Protein AF-A0A1E7FKT7-F1 (afdb_monomer_lite)

Foldseek 3Di:
DDDDDDDPPDPPVVVCPVLDDDDPDDDDPVPPPDDQPDPVVVVVVLVVLCVLLVVLLPPVDQEDPDCSLVSLVVNLVVCCVNCVSCVPVSLVSLVSLCNSHLSRVVQQQPQSNLVSQLVNLVPDPHSLVSLVVSVVSSHNLQALVSLLSNLVSCVVVVVNVVSLVSLVSNVVSNRPPNVVSVVSSVVSVVVVVVVVVVVVVVVVVVVD

InterPro domains:
  IPR013212 Mad3/Bub1 homology region 1 [PF08311] (64-171)
  IPR013212 Mad3/Bub1 homology region 1 [PS51489] (54-208)
  IPR013212 Mad3/Bub1 homology region 1 [SM00777] (42-171)
  IPR015661 Mitotic spindle checkpoint protein Bub1/Mad3 [PTHR14030] (12-195)

Secondary structure (DSSP, 8-state):
-----------TTGGGGGG----SSPPPGGGTT--PPPHHHHHHHHHHHHHHHGGGG-TT----SS-HHHHHHHHHHHHHHH-TT-HHHHHHHHHHHHHHHTT-GGGTT-HHHHHHHHHHHHTSS-HHHHHHHHHHTTTTTTBHHHHHHHHHHHHHTT-HHHHHHHHHHHHHTTPBSHHHHHHHHHHHHHHHHHHHHHHHHHHHHT--

Organism: NCBI:txid635003

Structure (mmCIF, N/CA/C/O backbone):
data_AF-A0A1E7FKT7-F1
#
_entry.id   AF-A0A1E7FKT7-F1
#
loop_
_atom_site.group_PDB
_atom_site.id
_atom_site.type_symbol
_atom_site.label_atom_id
_atom_site.label_alt_id
_atom_site.label_comp_id
_atom_site.label_asym_id
_atom_site.label_entity_id
_atom_site.label_seq_id
_atom_site.pdbx_PDB_ins_code
_atom_site.Cartn_x
_atom_site.Cartn_y
_atom_site.Cartn_z
_atom_site.occupancy
_atom_site.B_iso_or_equiv
_atom_site.auth_seq_id
_atom_site.auth_comp_id
_atom_site.auth_asym_id
_atom_site.auth_atom_id
_atom_site.pdbx_PDB_model_num
ATOM 1 N N . MET A 1 1 ? 56.994 40.623 5.338 1.00 37.47 1 MET A N 1
ATOM 2 C CA . MET A 1 1 ? 56.102 40.851 4.179 1.00 37.47 1 MET A CA 1
ATOM 3 C C . MET A 1 1 ? 56.277 39.644 3.267 1.00 37.47 1 MET A C 1
ATOM 5 O O . MET A 1 1 ? 57.400 39.425 2.854 1.00 37.47 1 MET A O 1
ATOM 9 N N . SER A 1 2 ? 55.331 38.747 3.010 1.00 35.62 2 SER A N 1
ATOM 10 C CA . SER A 1 2 ? 53.890 38.705 3.270 1.00 35.62 2 SER A CA 1
ATOM 11 C C . SER A 1 2 ? 53.433 37.235 3.284 1.00 35.62 2 SER A C 1
ATOM 13 O O . SER A 1 2 ? 54.074 36.386 2.670 1.00 35.62 2 SER A O 1
ATOM 15 N N . SER A 1 3 ? 52.360 36.961 4.028 1.00 32.56 3 SER A N 1
ATOM 16 C CA . SER A 1 3 ? 51.783 35.644 4.333 1.00 32.56 3 SER A CA 1
ATOM 17 C C . SER A 1 3 ? 51.340 34.816 3.124 1.00 32.56 3 SER A C 1
ATOM 19 O O . SER A 1 3 ? 50.650 35.319 2.240 1.00 32.56 3 SER A O 1
ATOM 21 N N . SER A 1 4 ? 51.604 33.508 3.183 1.00 33.09 4 SER A N 1
ATOM 22 C CA . SER A 1 4 ? 50.911 32.483 2.394 1.00 33.09 4 SER A CA 1
ATOM 23 C C . SER A 1 4 ? 49.523 32.215 2.987 1.00 33.09 4 SER A C 1
ATOM 25 O O . SER A 1 4 ? 49.408 31.802 4.140 1.00 33.09 4 SER A O 1
ATOM 27 N N . ILE A 1 5 ? 48.465 32.447 2.208 1.00 38.44 5 ILE A N 1
ATOM 28 C CA . ILE A 1 5 ? 47.080 32.117 2.572 1.00 38.44 5 ILE A CA 1
ATOM 29 C C . ILE A 1 5 ? 46.847 30.639 2.242 1.00 38.44 5 ILE A C 1
ATOM 31 O O . ILE A 1 5 ? 46.852 30.250 1.076 1.00 38.44 5 ILE A O 1
ATOM 35 N N . ALA A 1 6 ? 46.650 29.812 3.268 1.00 37.41 6 ALA A N 1
ATOM 36 C CA . ALA A 1 6 ? 46.213 28.433 3.111 1.00 37.41 6 ALA A CA 1
ATOM 37 C C . ALA A 1 6 ? 44.737 28.414 2.686 1.00 37.41 6 ALA A C 1
ATOM 39 O O . ALA A 1 6 ? 43.854 28.794 3.453 1.00 37.41 6 ALA A O 1
ATOM 40 N N . THR A 1 7 ? 44.461 27.978 1.459 1.00 39.31 7 THR A N 1
ATOM 41 C CA . THR A 1 7 ? 43.099 27.693 1.004 1.00 39.31 7 THR A CA 1
ATOM 42 C C . THR A 1 7 ? 42.629 26.409 1.685 1.00 39.31 7 THR A C 1
ATOM 44 O O . THR A 1 7 ? 43.042 25.306 1.329 1.00 39.31 7 THR A O 1
ATOM 47 N N . THR A 1 8 ? 41.796 26.541 2.714 1.00 40.22 8 THR A N 1
ATOM 48 C CA . THR A 1 8 ? 41.110 25.414 3.349 1.00 40.22 8 THR A CA 1
ATOM 49 C C . THR A 1 8 ? 40.116 24.815 2.353 1.00 40.22 8 THR A C 1
ATOM 51 O O . THR A 1 8 ? 39.033 25.362 2.149 1.00 40.22 8 THR A O 1
ATOM 54 N N . ASN A 1 9 ? 40.479 23.699 1.714 1.00 46.34 9 ASN A N 1
ATOM 55 C CA . ASN A 1 9 ? 39.530 22.866 0.977 1.00 46.34 9 ASN A CA 1
ATOM 56 C C . ASN A 1 9 ? 38.565 22.236 1.986 1.00 46.34 9 ASN A C 1
ATOM 58 O O . ASN A 1 9 ? 38.885 21.230 2.622 1.00 46.34 9 ASN A O 1
ATOM 62 N N . ALA A 1 10 ? 37.393 22.850 2.140 1.00 42.16 10 ALA A N 1
ATOM 63 C CA . ALA A 1 10 ? 36.264 22.248 2.828 1.00 42.16 10 ALA A CA 1
ATOM 64 C C . ALA A 1 10 ? 35.982 20.860 2.213 1.00 42.16 10 ALA A C 1
ATOM 66 O O . ALA A 1 10 ? 35.882 20.744 0.984 1.00 42.16 10 ALA A O 1
ATOM 67 N N . PRO A 1 11 ? 35.892 19.786 3.014 1.00 48.53 11 PRO A N 1
ATOM 68 C CA . PRO A 1 11 ? 35.619 18.462 2.481 1.00 48.53 11 PRO A CA 1
ATOM 69 C C . PRO A 1 11 ? 34.221 18.417 1.847 1.00 48.53 11 PRO A C 1
ATOM 71 O O . PRO A 1 11 ? 33.257 18.961 2.384 1.00 48.53 11 PRO A O 1
ATOM 74 N N . THR A 1 12 ? 34.084 17.693 0.737 1.00 48.09 12 THR A N 1
ATOM 75 C CA . THR A 1 12 ? 32.856 17.564 -0.076 1.00 48.09 12 THR A CA 1
ATOM 76 C C . THR A 1 12 ? 31.602 17.093 0.679 1.00 48.09 12 THR A C 1
ATOM 78 O O . THR A 1 12 ? 30.502 17.147 0.127 1.00 48.09 12 THR A O 1
ATOM 81 N N . TRP A 1 13 ? 31.723 16.657 1.940 1.00 47.75 13 TRP A N 1
ATOM 82 C CA . TRP A 1 13 ? 30.583 16.321 2.794 1.00 47.75 13 TRP A CA 1
ATOM 83 C C . TRP A 1 13 ? 29.806 17.552 3.282 1.00 47.75 13 TRP A C 1
ATOM 85 O O . TRP A 1 13 ? 28.616 17.424 3.566 1.00 47.75 13 TRP A O 1
ATOM 95 N N . GLU A 1 14 ? 30.420 18.738 3.357 1.00 45.44 14 GLU A N 1
ATOM 96 C CA . GLU A 1 14 ? 29.726 19.971 3.771 1.00 45.44 14 GLU A CA 1
ATOM 97 C C . GLU A 1 14 ? 28.709 20.431 2.725 1.00 45.44 14 GLU A C 1
ATOM 99 O O . GLU A 1 14 ? 27.609 20.852 3.073 1.00 45.44 14 GLU A O 1
ATOM 104 N N . THR A 1 15 ? 29.008 20.224 1.442 1.00 49.28 15 THR A N 1
ATOM 105 C CA . THR A 1 15 ? 28.143 20.592 0.308 1.00 49.28 15 THR A CA 1
ATOM 106 C C . THR A 1 15 ? 26.969 19.629 0.094 1.00 49.28 15 THR A C 1
ATOM 108 O O . THR A 1 15 ? 26.059 19.916 -0.677 1.00 49.28 15 THR A O 1
ATOM 111 N N . GLN A 1 16 ? 26.975 18.467 0.755 1.00 46.19 16 GLN A N 1
ATOM 112 C CA . GLN A 1 16 ? 25.963 17.416 0.584 1.00 46.19 16 GLN A CA 1
ATOM 113 C C . GLN A 1 16 ? 24.962 17.332 1.742 1.00 46.19 16 GLN A C 1
ATOM 115 O O . GLN A 1 16 ? 24.033 16.519 1.691 1.00 46.19 16 GLN A O 1
ATOM 120 N N . LYS A 1 17 ? 25.119 18.173 2.773 1.00 48.00 17 LYS A N 1
ATOM 121 C CA . LYS A 1 17 ? 24.213 18.203 3.928 1.00 48.00 17 LYS A CA 1
ATOM 122 C C . LYS A 1 17 ? 22.814 18.714 3.578 1.00 48.00 17 LYS A C 1
ATOM 124 O O . LYS A 1 17 ? 21.849 18.207 4.139 1.00 48.00 17 LYS A O 1
ATOM 129 N N . GLU A 1 18 ? 22.685 19.630 2.619 1.00 46.28 18 GLU A N 1
ATOM 130 C CA . GLU A 1 18 ? 21.387 20.240 2.280 1.00 46.28 18 GLU A CA 1
ATOM 131 C C . GLU A 1 18 ? 20.443 19.330 1.472 1.00 46.28 18 GLU A C 1
ATOM 133 O O . GLU A 1 18 ? 19.237 19.548 1.467 1.00 46.28 18 GLU A O 1
ATOM 138 N N . ASN A 1 19 ? 20.948 18.261 0.841 1.00 53.47 19 ASN A N 1
ATOM 139 C CA . ASN A 1 19 ? 20.149 17.373 -0.022 1.00 53.47 19 ASN A CA 1
ATOM 140 C C . ASN A 1 19 ? 19.652 16.089 0.670 1.00 53.47 19 ASN A C 1
ATOM 142 O O . ASN A 1 19 ? 19.102 15.193 0.022 1.00 53.47 19 ASN A O 1
ATOM 146 N N . ALA A 1 20 ? 19.868 15.948 1.977 1.00 47.16 20 ALA A N 1
ATOM 147 C CA . ALA A 1 20 ? 19.471 14.762 2.724 1.00 47.16 20 ALA A CA 1
ATOM 148 C C . ALA A 1 20 ? 18.186 15.022 3.522 1.00 47.16 20 ALA A C 1
ATOM 150 O O . ALA A 1 20 ? 18.227 15.585 4.611 1.00 47.16 20 ALA A O 1
ATOM 151 N N . ALA A 1 21 ? 17.046 14.544 3.017 1.00 49.41 21 ALA A N 1
ATOM 152 C CA . ALA A 1 21 ? 15.860 14.388 3.856 1.00 49.41 21 ALA A CA 1
ATOM 153 C C . ALA A 1 21 ? 16.177 13.426 5.028 1.00 49.41 21 ALA A C 1
ATOM 155 O O . ALA A 1 21 ? 16.818 12.391 4.792 1.00 49.41 21 ALA A O 1
ATOM 156 N N . PRO A 1 22 ? 15.751 13.722 6.271 1.00 44.97 22 PRO A N 1
ATOM 157 C CA . PRO A 1 22 ? 15.987 12.838 7.409 1.00 44.97 22 PRO A CA 1
ATOM 158 C C . PRO A 1 22 ? 15.278 11.490 7.219 1.00 44.97 22 PRO A C 1
ATOM 160 O O . PRO A 1 22 ? 14.105 11.439 6.854 1.00 44.97 22 PRO A O 1
ATOM 163 N N . LEU A 1 23 ? 15.985 10.388 7.477 1.00 50.12 23 LEU A N 1
ATOM 164 C CA . LEU A 1 23 ? 15.442 9.025 7.470 1.00 50.12 23 LEU A CA 1
ATOM 165 C C . LEU A 1 23 ? 15.747 8.364 8.821 1.00 50.12 23 LEU A C 1
ATOM 167 O O . LEU A 1 23 ? 16.891 8.395 9.268 1.00 50.12 23 LEU A O 1
ATOM 171 N N . GLU A 1 24 ? 14.759 7.706 9.437 1.00 43.22 24 GLU A N 1
ATOM 172 C CA . GLU A 1 24 ? 14.878 7.029 10.749 1.00 43.22 24 GLU A CA 1
ATOM 173 C C . GLU A 1 24 ? 15.756 5.758 10.751 1.00 43.22 24 GLU A C 1
ATOM 175 O O . GLU A 1 24 ? 15.901 5.081 11.767 1.00 43.22 24 GLU A O 1
ATOM 180 N N . ARG A 1 25 ? 16.377 5.405 9.621 1.00 45.78 25 ARG A N 1
ATOM 181 C CA . ARG A 1 25 ? 17.319 4.283 9.527 1.00 45.78 25 ARG A CA 1
ATOM 182 C C . ARG A 1 25 ? 18.549 4.727 8.741 1.00 45.78 25 ARG A C 1
ATOM 184 O O . ARG A 1 25 ? 18.439 5.083 7.570 1.00 45.78 25 ARG A O 1
ATOM 191 N N . GLY A 1 26 ? 19.702 4.734 9.411 1.00 44.50 26 GLY A N 1
ATOM 192 C CA . GLY A 1 26 ? 20.979 5.212 8.876 1.00 44.50 26 GLY A CA 1
ATOM 193 C C . GLY A 1 26 ? 21.394 4.552 7.554 1.00 44.50 26 GLY A C 1
ATOM 194 O O . GLY A 1 26 ? 21.038 3.408 7.264 1.00 44.50 26 GLY A O 1
ATOM 195 N N . ARG A 1 27 ? 22.151 5.296 6.737 1.00 55.66 27 ARG A N 1
ATOM 196 C CA . ARG A 1 27 ? 22.679 4.838 5.441 1.00 55.66 27 ARG A CA 1
ATOM 197 C C . ARG A 1 27 ? 23.810 3.822 5.628 1.00 55.66 27 ARG A C 1
ATOM 199 O O . ARG A 1 27 ? 24.616 3.943 6.545 1.00 55.66 27 ARG A O 1
ATOM 206 N N . ASN A 1 28 ? 23.917 2.868 4.703 1.00 49.19 28 ASN A N 1
ATOM 207 C CA . ASN A 1 28 ? 25.098 2.019 4.575 1.00 49.19 28 ASN A CA 1
ATOM 208 C C . ASN A 1 28 ? 26.250 2.847 3.967 1.00 49.19 28 ASN A C 1
ATOM 210 O O . ASN A 1 28 ? 26.139 3.361 2.852 1.00 49.19 28 ASN A O 1
ATOM 214 N N . VAL A 1 29 ? 27.343 3.009 4.715 1.00 48.47 29 VAL A N 1
ATOM 215 C CA . VAL A 1 29 ? 28.477 3.876 4.348 1.00 48.47 29 VAL A CA 1
ATOM 216 C C . VAL A 1 29 ? 29.235 3.355 3.112 1.00 48.47 29 VAL A C 1
ATOM 218 O O . VAL A 1 29 ? 29.850 4.140 2.397 1.00 48.47 29 VAL A O 1
ATOM 221 N N . ALA A 1 30 ? 29.103 2.066 2.766 1.00 48.16 30 ALA A N 1
ATOM 222 C CA . ALA A 1 30 ? 29.776 1.461 1.611 1.00 48.16 30 ALA A CA 1
ATOM 223 C C . ALA A 1 30 ? 29.256 1.953 0.243 1.00 48.16 30 ALA A C 1
ATOM 225 O O . ALA A 1 30 ? 29.932 1.795 -0.769 1.00 48.16 30 ALA A O 1
ATOM 226 N N . THR A 1 31 ? 28.075 2.577 0.191 1.00 51.91 31 THR A N 1
ATOM 227 C CA . THR A 1 31 ? 27.496 3.113 -1.057 1.00 51.91 31 THR A CA 1
ATOM 228 C C . THR A 1 31 ? 27.893 4.557 -1.382 1.00 51.91 31 THR A C 1
ATOM 230 O O . THR A 1 31 ? 27.541 5.052 -2.448 1.00 51.91 31 THR A O 1
ATOM 233 N N . LEU A 1 32 ? 28.637 5.245 -0.508 1.00 47.12 32 LEU A N 1
ATOM 234 C CA . LEU A 1 32 ? 28.939 6.678 -0.663 1.00 47.12 32 LEU A CA 1
ATOM 235 C C . LEU A 1 32 ? 30.165 6.988 -1.547 1.00 47.12 32 LEU A C 1
ATOM 237 O O . LEU A 1 32 ? 30.374 8.145 -1.892 1.00 47.12 32 LEU A O 1
ATOM 241 N N . GLY A 1 33 ? 30.944 5.975 -1.952 1.00 46.03 33 GLY A N 1
ATOM 242 C CA . GLY A 1 33 ? 32.100 6.116 -2.858 1.00 46.03 33 GLY A CA 1
ATOM 243 C C . GLY A 1 33 ? 31.845 5.684 -4.309 1.00 46.03 33 GLY A C 1
ATOM 244 O O . GLY A 1 33 ? 32.783 5.597 -5.100 1.00 46.03 33 GLY A O 1
ATOM 245 N N . VAL A 1 34 ? 30.601 5.355 -4.672 1.00 52.78 34 VAL A N 1
ATOM 246 C CA . VAL A 1 34 ? 30.281 4.825 -6.004 1.00 52.78 34 VAL A CA 1
ATOM 247 C C . VAL A 1 34 ? 30.270 5.969 -7.019 1.00 52.78 34 VAL A C 1
ATOM 249 O O . VAL A 1 34 ? 29.449 6.881 -6.930 1.00 52.78 34 VAL A O 1
ATOM 252 N N . ARG A 1 35 ? 31.189 5.903 -7.993 1.00 52.59 35 ARG A N 1
ATOM 253 C CA . ARG A 1 35 ? 31.214 6.725 -9.214 1.00 52.59 35 ARG A CA 1
ATOM 254 C C . ARG A 1 35 ? 29.785 6.916 -9.725 1.00 52.59 35 ARG A C 1
ATOM 256 O O . ARG A 1 35 ? 29.096 5.922 -9.957 1.00 52.59 35 ARG A O 1
ATOM 263 N N . GLN A 1 36 ? 29.348 8.172 -9.875 1.00 58.84 36 GLN A N 1
ATOM 264 C CA . GLN A 1 36 ? 28.020 8.472 -10.411 1.00 58.84 36 GLN A CA 1
ATOM 265 C C . GLN A 1 36 ? 27.815 7.662 -11.701 1.00 58.84 36 GLN A C 1
ATOM 267 O O . GLN A 1 36 ? 28.705 7.671 -12.560 1.00 58.84 36 GLN A O 1
ATOM 272 N N . PRO A 1 37 ? 26.711 6.903 -11.815 1.00 62.47 37 PRO A N 1
ATOM 273 C CA . PRO A 1 37 ? 26.473 6.077 -12.987 1.00 62.47 37 PRO A CA 1
ATOM 274 C C . PRO A 1 37 ? 26.461 6.958 -14.238 1.00 62.47 37 PRO A C 1
ATOM 276 O O . PRO A 1 37 ? 25.893 8.050 -14.219 1.00 62.47 37 PRO A O 1
ATOM 279 N N . ASP A 1 38 ? 27.085 6.482 -15.321 1.00 80.38 38 ASP A N 1
ATOM 280 C CA . ASP A 1 38 ? 27.051 7.175 -16.610 1.00 80.38 38 ASP A CA 1
ATOM 281 C C . ASP A 1 38 ? 25.586 7.425 -17.006 1.00 80.38 38 ASP A C 1
ATOM 283 O O . ASP A 1 38 ? 24.750 6.514 -16.998 1.00 80.38 38 ASP A O 1
ATOM 287 N N . VAL A 1 39 ? 25.272 8.673 -17.359 1.00 83.62 39 VAL A N 1
ATOM 288 C CA . VAL A 1 39 ? 23.943 9.112 -17.796 1.00 83.62 39 VAL A CA 1
ATOM 289 C C . VAL A 1 39 ? 23.424 8.235 -18.939 1.00 83.62 39 VAL A C 1
ATOM 291 O O . VAL A 1 39 ? 22.225 7.955 -19.005 1.00 83.62 39 VAL A O 1
ATOM 294 N N . LYS A 1 40 ? 24.305 7.758 -19.831 1.00 87.50 40 LYS A N 1
ATOM 295 C CA . LYS A 1 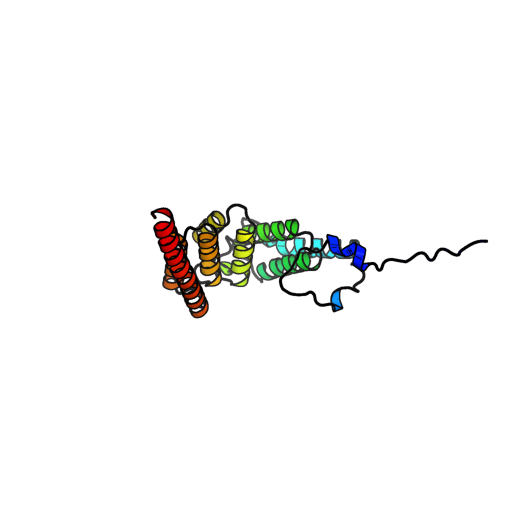40 ? 23.919 6.843 -20.917 1.00 87.50 40 LYS A CA 1
ATOM 296 C C . LYS A 1 40 ? 23.445 5.493 -20.391 1.00 87.50 40 LYS A C 1
ATOM 298 O O . LYS A 1 40 ? 22.416 4.994 -20.844 1.00 87.50 40 LYS A O 1
ATOM 303 N N . ASP A 1 41 ? 24.152 4.915 -19.429 1.00 90.12 41 ASP A N 1
ATOM 304 C CA . ASP A 1 41 ? 23.781 3.623 -18.850 1.00 90.12 41 ASP A CA 1
ATOM 305 C C . ASP A 1 41 ? 22.520 3.727 -17.995 1.00 90.12 41 ASP A C 1
ATOM 307 O O . ASP A 1 41 ? 21.693 2.812 -17.984 1.00 90.12 41 ASP A O 1
ATOM 311 N N . LEU A 1 42 ? 22.314 4.873 -17.347 1.00 91.06 42 LEU A N 1
ATOM 312 C CA . LEU A 1 42 ? 21.089 5.149 -16.613 1.00 91.06 42 LEU A CA 1
ATOM 313 C C . LEU A 1 42 ? 19.872 5.228 -17.538 1.00 91.06 42 LEU A C 1
ATOM 315 O O . LEU A 1 42 ? 18.854 4.592 -17.265 1.00 91.06 42 LEU A O 1
ATOM 319 N N . LYS A 1 43 ? 20.002 5.933 -18.670 1.00 92.50 43 LYS A N 1
ATOM 320 C CA . LYS A 1 43 ? 18.965 5.982 -19.710 1.00 92.50 43 LYS A CA 1
ATOM 321 C C . LYS A 1 43 ? 18.641 4.590 -20.247 1.00 92.50 43 LYS A C 1
ATOM 323 O O . LYS A 1 43 ? 17.469 4.237 -20.303 1.00 92.50 43 LYS A O 1
ATOM 328 N N . LYS A 1 44 ? 19.654 3.768 -20.553 1.00 94.69 44 LYS A N 1
ATOM 329 C CA . LYS A 1 44 ? 19.443 2.375 -20.993 1.00 94.69 44 LYS A CA 1
ATOM 330 C C . LYS A 1 44 ? 18.649 1.563 -19.967 1.00 94.69 44 LYS A C 1
ATOM 332 O O . LYS A 1 44 ? 17.732 0.844 -20.350 1.00 94.69 44 LYS A O 1
ATOM 337 N N . LYS A 1 45 ? 18.970 1.686 -18.671 1.00 94.75 45 LYS A N 1
ATOM 338 C CA . LYS A 1 45 ? 18.240 0.986 -17.598 1.00 94.75 45 LYS A CA 1
ATOM 339 C C . LYS A 1 45 ? 16.787 1.443 -17.487 1.00 94.75 45 LYS A C 1
ATOM 341 O O . LYS A 1 45 ? 15.913 0.597 -17.343 1.00 94.75 45 LYS A O 1
ATOM 346 N N . ILE A 1 46 ? 16.528 2.748 -17.582 1.00 94.56 46 ILE A N 1
ATOM 347 C CA . ILE A 1 46 ? 15.163 3.295 -17.590 1.00 94.56 46 ILE A CA 1
ATOM 348 C C . ILE A 1 46 ? 14.378 2.720 -18.777 1.00 94.56 46 ILE A C 1
ATOM 350 O O . ILE A 1 46 ? 13.345 2.092 -18.570 1.00 94.56 46 ILE A O 1
ATOM 354 N N . THR A 1 47 ? 14.920 2.813 -19.997 1.00 96.31 47 THR A N 1
ATOM 355 C CA . THR A 1 47 ? 14.285 2.257 -21.206 1.00 96.31 47 THR A CA 1
ATOM 356 C C . THR A 1 47 ? 14.032 0.753 -21.098 1.00 96.31 47 THR A C 1
ATOM 358 O O . THR A 1 47 ? 12.989 0.266 -21.538 1.00 96.31 47 THR A O 1
ATOM 361 N N . HIS A 1 48 ? 14.962 0.009 -20.498 1.00 96.44 48 HIS A N 1
ATOM 362 C CA . HIS A 1 48 ? 14.796 -1.419 -20.255 1.00 96.44 48 HIS A CA 1
ATOM 363 C C . HIS A 1 48 ? 13.593 -1.704 -19.347 1.00 96.44 48 HIS A C 1
ATOM 365 O O . HIS A 1 48 ? 12.726 -2.487 -19.727 1.00 96.44 48 HIS A O 1
ATOM 371 N N . TYR A 1 49 ? 13.493 -1.035 -18.193 1.00 97.00 49 TYR A N 1
ATOM 372 C CA . TYR A 1 49 ? 12.350 -1.218 -17.297 1.00 97.00 49 TYR A CA 1
ATOM 373 C C . TYR A 1 49 ? 11.030 -0.775 -17.927 1.00 97.00 49 TYR A C 1
ATOM 375 O O . TYR A 1 49 ? 10.054 -1.511 -17.814 1.00 97.00 49 TYR A O 1
ATOM 383 N N . ASP A 1 50 ? 10.998 0.361 -18.634 1.00 95.94 50 ASP A N 1
ATOM 384 C CA . ASP A 1 50 ? 9.790 0.811 -19.338 1.00 95.94 50 ASP A CA 1
ATOM 385 C C . ASP A 1 50 ? 9.329 -0.226 -20.377 1.00 95.94 50 ASP A C 1
ATOM 387 O O . ASP A 1 50 ? 8.137 -0.501 -20.487 1.00 95.94 50 ASP A O 1
ATOM 391 N N . THR A 1 51 ? 10.260 -0.885 -21.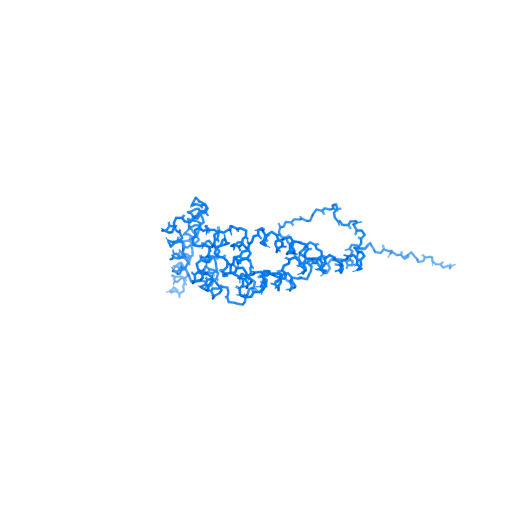074 1.00 96.69 51 THR A N 1
ATOM 392 C CA . THR A 1 51 ? 9.932 -1.973 -22.013 1.00 96.69 51 THR A CA 1
ATOM 393 C C . THR A 1 51 ? 9.321 -3.185 -21.302 1.00 96.69 51 THR A C 1
ATOM 395 O O . THR A 1 51 ? 8.381 -3.780 -21.824 1.00 96.69 51 THR A O 1
ATOM 398 N N . LEU A 1 52 ? 9.809 -3.535 -20.105 1.00 96.06 52 LEU A N 1
ATOM 399 C CA . LEU A 1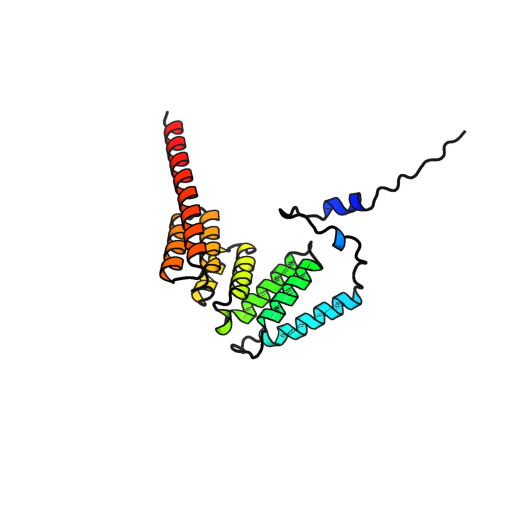 52 ? 9.307 -4.674 -19.325 1.00 96.06 52 LEU A CA 1
ATOM 400 C C . LEU A 1 52 ? 7.902 -4.455 -18.749 1.00 96.06 52 LEU A C 1
ATOM 402 O O . LEU A 1 52 ? 7.148 -5.418 -18.608 1.00 96.06 52 LEU A O 1
ATOM 406 N N . ILE A 1 53 ? 7.550 -3.218 -18.383 1.00 96.19 53 ILE A N 1
ATOM 407 C CA . ILE A 1 53 ? 6.240 -2.911 -17.781 1.00 96.19 53 ILE A CA 1
ATOM 408 C C . ILE A 1 53 ? 5.165 -2.598 -18.824 1.00 96.19 53 ILE A C 1
ATOM 410 O O . ILE A 1 53 ? 3.988 -2.859 -18.568 1.00 96.19 53 ILE A O 1
ATOM 414 N N . ARG A 1 54 ? 5.554 -2.093 -20.004 1.00 95.50 54 ARG A N 1
ATOM 415 C CA . ARG A 1 54 ? 4.640 -1.631 -21.060 1.00 95.50 54 ARG A CA 1
ATOM 416 C C . ARG A 1 54 ? 3.538 -2.631 -21.433 1.00 95.50 54 ARG A C 1
ATOM 418 O O . ARG A 1 54 ? 2.406 -2.183 -21.597 1.00 95.50 54 ARG A O 1
ATOM 425 N N . PRO A 1 55 ? 3.788 -3.953 -21.535 1.00 94.44 55 PRO A N 1
ATOM 426 C CA . PRO A 1 55 ? 2.718 -4.908 -21.823 1.00 94.44 55 PRO A CA 1
ATOM 427 C C . PRO A 1 55 ? 1.601 -4.880 -20.773 1.00 94.44 55 PRO A C 1
ATOM 429 O O . PRO A 1 55 ? 0.427 -4.960 -21.121 1.00 94.44 55 PRO A O 1
ATOM 432 N N . SER A 1 56 ? 1.958 -4.739 -19.491 1.00 94.00 56 SER A N 1
ATOM 433 C CA . SER A 1 56 ? 0.995 -4.732 -18.380 1.00 94.00 56 SER A CA 1
ATOM 434 C C . SER A 1 56 ? 0.210 -3.426 -18.252 1.00 94.00 56 SER A C 1
ATOM 436 O O . SER A 1 56 ? -0.791 -3.390 -17.547 1.00 94.00 56 SER A O 1
ATOM 438 N N . GLU A 1 57 ? 0.636 -2.358 -18.934 1.00 94.50 57 GLU A N 1
ATOM 439 C CA . GLU A 1 57 ? -0.076 -1.074 -18.950 1.00 94.50 57 GLU A CA 1
ATOM 440 C C . GLU A 1 57 ? -1.264 -1.053 -19.920 1.00 94.50 57 GLU A C 1
ATOM 442 O O . GLU A 1 57 ? -2.048 -0.103 -19.895 1.00 94.50 57 GLU A O 1
ATOM 447 N N . ASN A 1 58 ? -1.416 -2.074 -20.770 1.00 92.69 58 ASN A N 1
ATOM 448 C CA . ASN A 1 58 ? -2.559 -2.170 -21.667 1.00 92.69 58 ASN A CA 1
ATOM 449 C C . ASN A 1 58 ? -3.848 -2.448 -20.858 1.00 92.69 58 ASN A C 1
ATOM 451 O O . ASN A 1 58 ? -3.944 -3.503 -20.230 1.00 92.69 58 ASN A O 1
ATOM 455 N N . PRO A 1 59 ? -4.853 -1.548 -20.880 1.00 87.38 59 PRO A N 1
ATOM 456 C CA . PRO A 1 59 ? -6.073 -1.693 -20.085 1.00 87.38 59 PRO A CA 1
ATOM 457 C C . PRO A 1 59 ? -6.952 -2.887 -20.480 1.00 87.38 59 PRO A C 1
ATOM 459 O O . PRO A 1 59 ? -7.792 -3.286 -19.668 1.00 87.38 59 PRO A O 1
ATOM 462 N N . ASP A 1 60 ? -6.770 -3.432 -21.686 1.00 89.44 60 ASP A N 1
ATOM 463 C CA . ASP A 1 60 ? -7.507 -4.599 -22.184 1.00 89.44 60 ASP A CA 1
ATOM 464 C C . ASP A 1 60 ? -6.941 -5.917 -21.636 1.00 89.44 60 ASP A C 1
ATOM 466 O O . ASP A 1 60 ? -7.594 -6.959 -21.696 1.00 89.44 60 ASP A O 1
ATOM 470 N N . VAL A 1 61 ? -5.733 -5.883 -21.065 1.00 87.44 61 VAL A N 1
ATOM 471 C CA . VAL A 1 61 ? -5.073 -7.060 -20.502 1.00 87.44 61 VAL A CA 1
ATOM 472 C C . VAL A 1 61 ? -5.423 -7.190 -19.023 1.00 87.44 61 VAL A C 1
ATOM 474 O O . VAL A 1 61 ? -4.973 -6.416 -18.181 1.00 87.44 61 VAL A O 1
ATOM 477 N N . THR A 1 62 ? -6.219 -8.203 -18.687 1.00 86.62 62 THR A N 1
ATOM 478 C CA . THR A 1 62 ? -6.623 -8.494 -17.298 1.00 86.62 62 THR A CA 1
ATOM 479 C C . THR A 1 62 ? -5.908 -9.695 -16.689 1.00 86.62 62 THR A C 1
ATOM 481 O O . THR A 1 62 ? -5.992 -9.908 -15.481 1.00 86.62 62 THR A O 1
ATOM 484 N N . GLU A 1 63 ? -5.207 -10.475 -17.505 1.00 87.75 63 GLU A N 1
ATOM 485 C CA . GLU A 1 63 ? -4.437 -11.652 -17.108 1.00 87.75 63 GLU A CA 1
ATOM 486 C C . GLU A 1 63 ? -3.159 -11.692 -17.944 1.00 87.75 63 GLU A C 1
ATOM 488 O O . GLU A 1 63 ? -3.163 -11.306 -19.113 1.00 87.75 63 GLU A O 1
ATOM 493 N N . MET A 1 64 ? -2.049 -12.100 -17.335 1.00 87.56 64 MET A N 1
ATOM 494 C CA . MET A 1 64 ? -0.758 -12.133 -18.012 1.00 87.56 64 MET A CA 1
ATOM 495 C C . MET A 1 64 ? 0.110 -13.235 -17.424 1.00 87.56 64 MET A C 1
ATOM 497 O O . MET A 1 64 ? 0.203 -13.374 -16.202 1.00 87.56 64 MET A O 1
ATOM 501 N N . GLU A 1 65 ? 0.765 -13.980 -18.310 1.00 85.56 65 GLU A N 1
ATOM 502 C CA . GLU A 1 65 ? 1.770 -14.968 -17.939 1.00 85.56 65 GLU A CA 1
ATOM 503 C C . GLU A 1 65 ? 3.047 -14.297 -17.403 1.00 85.56 65 GLU A C 1
ATOM 505 O O . GLU A 1 65 ? 3.415 -13.187 -17.795 1.00 85.56 65 GLU A O 1
ATOM 510 N N . GLY A 1 66 ? 3.743 -14.983 -16.496 1.00 89.50 66 GLY A N 1
ATOM 511 C CA . GLY A 1 66 ? 4.930 -14.456 -15.817 1.00 89.50 66 GLY A CA 1
ATOM 512 C C . GLY A 1 66 ? 4.611 -13.597 -14.587 1.00 89.50 66 GLY A C 1
ATOM 513 O O . GLY A 1 66 ? 3.512 -13.648 -14.039 1.00 89.50 66 GLY A O 1
ATOM 514 N N . ASP A 1 67 ? 5.595 -12.811 -14.131 1.00 93.44 67 ASP A N 1
ATOM 515 C CA . ASP A 1 67 ? 5.475 -11.927 -12.956 1.00 93.44 67 ASP A CA 1
ATOM 516 C C . ASP A 1 67 ? 5.643 -10.436 -13.326 1.00 93.44 67 ASP A C 1
ATOM 518 O O . ASP A 1 67 ? 6.654 -9.815 -12.981 1.00 93.44 67 ASP A O 1
ATOM 522 N N . PRO A 1 68 ? 4.663 -9.823 -14.027 1.00 95.44 68 PRO A N 1
ATOM 523 C CA . PRO A 1 68 ? 4.619 -8.378 -14.253 1.00 95.44 68 PRO A CA 1
ATOM 524 C C . PRO A 1 68 ? 4.861 -7.547 -12.993 1.00 95.44 68 PRO A C 1
ATOM 526 O O . PRO A 1 68 ? 5.593 -6.557 -13.035 1.00 95.44 68 PRO A O 1
ATOM 529 N N . LEU A 1 69 ? 4.287 -7.953 -11.857 1.00 97.06 69 LEU A N 1
ATOM 530 C CA . LEU A 1 69 ? 4.493 -7.274 -10.580 1.00 97.06 69 LEU A CA 1
ATOM 531 C C . LEU A 1 69 ? 5.978 -7.255 -10.187 1.00 97.06 69 LEU A C 1
ATOM 533 O O . LEU A 1 69 ? 6.476 -6.223 -9.741 1.00 97.06 69 LEU A O 1
ATOM 537 N N . GLY A 1 70 ? 6.710 -8.345 -10.415 1.00 97.62 70 GLY A N 1
ATOM 538 C CA . GLY A 1 70 ? 8.163 -8.405 -10.245 1.00 97.62 70 GLY A CA 1
ATOM 539 C C . GLY A 1 70 ? 8.923 -7.338 -11.046 1.00 97.62 70 GLY A C 1
ATOM 540 O O . GLY A 1 70 ? 9.824 -6.686 -10.501 1.00 97.62 70 GLY A O 1
ATOM 541 N N . ASN A 1 71 ? 8.521 -7.083 -12.297 1.00 97.25 71 ASN A N 1
ATOM 542 C CA . ASN A 1 71 ? 9.106 -6.024 -13.132 1.00 97.25 71 ASN A CA 1
ATOM 543 C C . ASN A 1 71 ? 8.842 -4.635 -12.535 1.00 97.25 71 ASN A C 1
ATOM 545 O O . ASN A 1 71 ? 9.769 -3.833 -12.390 1.00 97.25 71 ASN A O 1
ATOM 549 N N . TRP A 1 72 ? 7.604 -4.373 -12.105 1.00 98.00 72 TRP A N 1
ATOM 550 C CA . TRP A 1 72 ? 7.232 -3.120 -11.441 1.00 98.00 72 TRP A CA 1
ATOM 551 C C . TRP A 1 72 ? 8.017 -2.881 -10.152 1.00 98.00 72 TRP A C 1
ATOM 553 O O . TRP A 1 72 ? 8.547 -1.791 -9.940 1.00 98.00 72 TRP A O 1
ATOM 563 N N . LEU A 1 73 ? 8.126 -3.892 -9.288 1.00 97.81 73 LEU A N 1
ATOM 564 C CA . LEU A 1 73 ? 8.861 -3.788 -8.025 1.00 97.81 73 LEU A CA 1
ATOM 565 C C . LEU A 1 73 ? 10.346 -3.511 -8.261 1.00 97.81 73 LEU A C 1
ATOM 567 O O . LEU A 1 73 ? 10.940 -2.686 -7.563 1.00 97.81 73 LEU A O 1
ATOM 571 N N . SER A 1 74 ? 10.931 -4.170 -9.262 1.00 97.50 74 SER A N 1
ATOM 572 C CA . SER A 1 74 ? 12.318 -3.943 -9.667 1.00 97.50 74 SER A CA 1
ATOM 573 C C . SER A 1 74 ? 12.516 -2.517 -10.171 1.00 97.50 74 SER A C 1
ATOM 575 O O . SER A 1 74 ? 13.480 -1.863 -9.768 1.00 97.50 74 SER A O 1
ATOM 577 N N . TYR A 1 75 ? 11.568 -1.993 -10.953 1.00 97.31 75 TYR A N 1
ATOM 578 C CA . TYR A 1 75 ? 11.638 -0.625 -11.452 1.00 97.31 75 TYR A CA 1
ATOM 579 C C . TYR A 1 75 ? 11.500 0.418 -10.334 1.00 97.31 75 TYR A C 1
ATOM 581 O O . TYR A 1 75 ? 12.335 1.318 -10.222 1.00 97.31 75 TYR A O 1
ATOM 589 N N . ILE A 1 76 ? 10.514 0.255 -9.443 1.00 96.00 76 ILE A N 1
ATOM 590 C CA . ILE A 1 76 ? 10.320 1.123 -8.270 1.00 96.00 76 ILE A CA 1
ATOM 591 C C . ILE A 1 76 ? 11.589 1.139 -7.408 1.00 96.00 76 ILE A C 1
ATOM 593 O O . ILE A 1 76 ? 12.077 2.210 -7.042 1.00 96.00 76 ILE A O 1
ATOM 597 N N . LYS A 1 77 ? 12.154 -0.038 -7.110 1.00 95.12 77 LYS A N 1
ATOM 598 C CA . LYS A 1 77 ? 13.375 -0.171 -6.303 1.00 95.12 77 LYS A CA 1
ATOM 599 C C . LYS A 1 77 ? 14.580 0.468 -6.989 1.00 95.12 77 LYS A C 1
ATOM 601 O O . LYS A 1 77 ? 15.349 1.171 -6.337 1.00 95.12 77 LYS A O 1
ATOM 606 N N . PHE A 1 78 ? 14.749 0.242 -8.292 1.00 94.88 78 PHE A N 1
ATOM 607 C CA . PHE A 1 78 ? 15.800 0.880 -9.079 1.00 94.88 78 PHE A CA 1
ATOM 608 C C . PHE A 1 78 ? 15.705 2.406 -8.990 1.00 94.88 78 PHE A C 1
ATOM 610 O O . PHE A 1 78 ? 16.712 3.056 -8.706 1.00 94.88 78 PHE A O 1
ATOM 617 N N . TYR A 1 79 ? 14.506 2.969 -9.154 1.00 92.94 79 TYR A N 1
ATOM 618 C CA . TYR A 1 79 ? 14.313 4.414 -9.106 1.00 92.94 79 TYR A CA 1
ATOM 619 C C . TYR A 1 79 ? 14.589 4.985 -7.710 1.00 92.94 79 TYR A C 1
ATOM 621 O O . TYR A 1 79 ? 15.331 5.953 -7.578 1.00 92.94 79 TYR A O 1
ATOM 629 N N . GLN A 1 80 ? 14.067 4.348 -6.657 1.00 91.50 80 GLN A N 1
ATOM 630 C CA . GLN A 1 80 ? 14.287 4.767 -5.266 1.00 91.50 80 GLN A CA 1
ATOM 631 C C . GLN A 1 80 ? 15.767 4.732 -4.863 1.00 91.50 80 GLN A C 1
ATOM 633 O O . GLN A 1 80 ? 16.232 5.626 -4.160 1.00 91.50 80 GLN A O 1
ATOM 638 N N . ASN A 1 81 ? 16.512 3.726 -5.326 1.00 90.31 81 ASN A N 1
ATOM 639 C CA . ASN A 1 81 ? 17.937 3.598 -5.028 1.00 90.31 81 ASN A CA 1
ATOM 640 C C . ASN A 1 81 ? 18.795 4.579 -5.832 1.00 90.31 81 ASN A C 1
ATOM 642 O O . ASN A 1 81 ? 19.818 5.044 -5.337 1.00 90.31 81 ASN A O 1
ATOM 646 N N . THR A 1 82 ? 18.399 4.868 -7.072 1.00 90.75 82 THR A N 1
ATOM 647 C CA . THR A 1 82 ? 19.199 5.705 -7.974 1.00 90.75 82 THR A CA 1
ATOM 648 C C . THR A 1 82 ? 18.920 7.193 -7.779 1.00 90.75 82 THR A C 1
ATOM 650 O O . THR A 1 82 ? 19.831 8.010 -7.890 1.00 90.75 82 THR A O 1
ATOM 653 N N . PHE A 1 83 ? 17.680 7.550 -7.441 1.00 88.62 83 PHE A N 1
ATOM 654 C CA . PHE A 1 83 ? 17.232 8.931 -7.286 1.00 88.62 83 PHE A CA 1
ATOM 655 C C . PHE A 1 83 ? 16.528 9.147 -5.935 1.00 88.62 83 PHE A C 1
ATOM 657 O O . PHE A 1 83 ? 15.338 9.467 -5.901 1.00 88.62 83 PHE A O 1
ATOM 664 N N . PRO A 1 84 ? 17.233 9.011 -4.798 1.00 85.19 84 PRO A N 1
ATOM 665 C CA . PRO A 1 84 ? 16.615 9.080 -3.471 1.00 85.19 84 PRO A CA 1
ATOM 666 C C . PRO A 1 84 ? 15.950 10.435 -3.171 1.00 85.19 84 PRO A C 1
ATOM 668 O O . PRO A 1 84 ? 14.970 10.483 -2.433 1.00 85.19 84 PRO A O 1
ATOM 671 N N . ALA A 1 85 ? 16.447 11.526 -3.764 1.00 85.06 85 ALA A N 1
ATOM 672 C CA . ALA A 1 85 ? 15.845 12.856 -3.645 1.00 85.06 85 ALA A CA 1
ATOM 673 C C . ALA A 1 85 ? 14.615 13.050 -4.556 1.00 85.06 85 ALA A C 1
ATOM 675 O O . ALA A 1 85 ? 13.771 13.900 -4.281 1.00 85.06 85 ALA A O 1
ATOM 676 N N . ASN A 1 86 ? 14.472 12.258 -5.627 1.00 83.50 86 ASN A N 1
ATOM 677 C CA . ASN A 1 86 ? 13.370 12.386 -6.580 1.00 83.50 86 ASN A CA 1
ATOM 678 C C . ASN A 1 86 ? 12.198 11.471 -6.198 1.00 83.50 86 ASN A C 1
ATOM 680 O O . ASN A 1 86 ? 11.922 10.438 -6.815 1.00 83.50 86 ASN A O 1
ATOM 684 N N . THR A 1 87 ? 11.484 11.865 -5.147 1.00 87.50 87 THR A N 1
ATOM 685 C CA . THR A 1 87 ? 10.337 11.105 -4.637 1.00 87.50 87 THR A CA 1
ATOM 686 C C . THR A 1 87 ? 9.126 11.160 -5.572 1.00 87.50 87 THR A C 1
ATOM 688 O O . THR A 1 87 ? 8.336 10.210 -5.572 1.00 87.50 87 THR A O 1
ATOM 691 N N . ARG A 1 88 ? 9.006 12.208 -6.401 1.00 91.81 88 ARG A N 1
ATOM 692 C CA . ARG A 1 88 ? 7.905 12.409 -7.359 1.00 91.81 88 ARG A CA 1
ATOM 693 C C . ARG A 1 88 ? 7.853 11.307 -8.408 1.00 91.81 88 ARG A C 1
ATOM 695 O O . ARG A 1 88 ? 6.809 10.695 -8.592 1.00 91.81 88 ARG A O 1
ATOM 702 N N . GLU A 1 89 ? 8.969 11.013 -9.058 1.00 90.75 89 GLU A N 1
ATOM 703 C CA . GLU A 1 89 ? 8.995 9.989 -10.107 1.00 90.75 89 GLU A CA 1
ATOM 704 C C . GLU A 1 89 ? 8.755 8.588 -9.535 1.00 90.75 89 GLU A C 1
ATOM 706 O O . GLU A 1 89 ? 7.976 7.810 -10.082 1.00 90.75 89 GLU A O 1
ATOM 711 N N . SER A 1 90 ? 9.297 8.294 -8.345 1.00 90.38 90 SER A N 1
ATOM 712 C CA . SER A 1 90 ? 8.970 7.043 -7.646 1.00 90.38 90 SER A CA 1
ATOM 713 C C . SER A 1 90 ? 7.469 6.909 -7.349 1.00 90.38 90 SER A C 1
ATOM 715 O O . SER A 1 90 ? 6.926 5.806 -7.393 1.00 90.38 90 SER A O 1
ATOM 717 N N . PHE A 1 91 ? 6.791 8.026 -7.059 1.00 94.44 91 PHE A N 1
ATOM 718 C CA . PHE A 1 91 ? 5.347 8.068 -6.853 1.00 94.44 91 PHE A CA 1
ATOM 719 C C . PHE A 1 91 ? 4.582 7.824 -8.159 1.00 94.44 91 PHE A C 1
ATOM 721 O O . PHE A 1 91 ? 3.682 6.988 -8.166 1.00 94.44 91 PHE A O 1
ATOM 728 N N . LEU A 1 92 ? 4.983 8.459 -9.265 1.00 96.31 92 LEU A N 1
ATOM 729 C CA . LEU A 1 92 ? 4.364 8.256 -10.581 1.00 96.31 92 LEU A CA 1
ATOM 730 C C . LEU A 1 92 ? 4.500 6.807 -11.070 1.00 96.31 92 LEU A C 1
ATOM 732 O O . LEU A 1 92 ? 3.551 6.247 -11.614 1.00 96.31 92 LEU A O 1
ATOM 736 N N . ILE A 1 93 ? 5.643 6.156 -10.829 1.00 96.75 93 ILE A N 1
ATOM 737 C CA . ILE A 1 93 ? 5.822 4.733 -11.161 1.00 96.75 93 ILE A CA 1
ATOM 738 C C . ILE A 1 93 ? 4.887 3.854 -10.314 1.00 96.75 93 ILE A C 1
ATOM 740 O O . ILE A 1 93 ? 4.288 2.916 -10.840 1.00 96.75 93 ILE A O 1
ATOM 744 N N . MET A 1 94 ? 4.718 4.152 -9.019 1.00 97.44 94 MET A N 1
ATOM 745 C CA . MET A 1 94 ? 3.751 3.434 -8.176 1.00 97.44 94 MET A CA 1
ATOM 746 C C . MET A 1 94 ? 2.310 3.654 -8.648 1.00 97.44 94 MET A C 1
ATOM 748 O O . MET A 1 94 ? 1.542 2.697 -8.681 1.00 97.44 94 MET A O 1
ATOM 752 N N . GLU A 1 95 ? 1.948 4.871 -9.057 1.00 97.44 95 GLU A N 1
ATOM 753 C CA . GLU A 1 95 ? 0.629 5.165 -9.623 1.00 97.44 95 GLU A CA 1
ATOM 754 C C . GLU A 1 95 ? 0.360 4.339 -10.888 1.00 97.44 95 GLU A C 1
ATOM 756 O O . GLU A 1 95 ? -0.685 3.692 -10.997 1.00 97.44 95 GLU A O 1
ATOM 761 N N . ARG A 1 96 ? 1.321 4.318 -11.824 1.00 97.81 96 ARG A N 1
ATOM 762 C CA . ARG A 1 96 ? 1.245 3.505 -13.048 1.00 97.81 96 ARG A CA 1
ATOM 763 C C . ARG A 1 96 ? 1.089 2.018 -12.716 1.00 97.81 96 ARG A C 1
ATOM 765 O O . ARG A 1 96 ? 0.200 1.373 -13.265 1.00 97.81 96 ARG A O 1
ATOM 772 N N . CYS A 1 97 ? 1.867 1.506 -11.759 1.00 98.00 97 CYS A N 1
ATOM 773 C CA . CYS A 1 97 ? 1.777 0.125 -11.276 1.00 98.00 97 CYS A CA 1
ATOM 774 C C . CYS A 1 97 ? 0.377 -0.212 -10.740 1.00 98.00 97 CYS A C 1
ATOM 776 O O . CYS A 1 97 ? -0.222 -1.210 -11.140 1.00 98.00 97 CYS A O 1
ATOM 778 N N . VAL A 1 98 ? -0.180 0.637 -9.867 1.00 97.62 98 VAL A N 1
ATOM 779 C CA . VAL A 1 98 ? -1.530 0.437 -9.320 1.00 97.62 98 VAL A CA 1
ATOM 780 C C . VAL A 1 98 ? -2.562 0.433 -10.445 1.00 97.62 98 VAL A C 1
ATOM 782 O O . VAL A 1 98 ? -3.391 -0.471 -10.503 1.00 97.62 98 VAL A O 1
ATOM 785 N N . ARG A 1 99 ? -2.494 1.391 -11.375 1.00 96.81 99 ARG A N 1
ATOM 786 C CA . ARG A 1 99 ? -3.432 1.487 -12.502 1.00 96.81 99 ARG A CA 1
ATOM 787 C C . ARG A 1 99 ? -3.382 0.263 -13.419 1.00 96.81 99 ARG A C 1
ATOM 789 O O . ARG A 1 99 ? -4.437 -0.221 -13.819 1.00 96.81 99 ARG A O 1
ATOM 796 N N . ALA A 1 100 ? -2.181 -0.223 -13.722 1.00 96.44 100 ALA A N 1
ATOM 797 C CA . ALA A 1 100 ? -1.950 -1.386 -14.572 1.00 96.44 100 ALA A CA 1
ATOM 798 C C . ALA A 1 100 ? -2.484 -2.679 -13.935 1.00 96.44 100 ALA A C 1
ATOM 800 O O . ALA A 1 100 ? -3.190 -3.456 -14.570 1.00 96.44 100 ALA A O 1
ATOM 801 N N . LEU A 1 101 ? -2.183 -2.902 -12.653 1.00 96.81 101 LEU A N 1
ATOM 802 C CA . LEU A 1 101 ? -2.388 -4.210 -12.027 1.00 96.81 101 LEU A CA 1
ATOM 803 C C . LEU A 1 101 ? -3.691 -4.335 -11.225 1.00 96.81 101 LEU A C 1
ATOM 805 O O . LEU A 1 101 ? -4.074 -5.449 -10.876 1.00 96.81 101 LEU A O 1
ATOM 809 N N . VAL A 1 102 ? -4.413 -3.242 -10.944 1.00 96.25 102 VAL A N 1
ATOM 810 C CA . VAL A 1 102 ? -5.632 -3.278 -10.105 1.00 96.25 102 VAL A CA 1
ATOM 811 C C . VAL A 1 102 ? -6.735 -4.186 -10.664 1.00 96.25 102 VAL A C 1
ATOM 813 O O . VAL A 1 102 ? -7.485 -4.779 -9.892 1.00 96.25 102 VAL A O 1
ATOM 816 N N . LYS A 1 103 ? -6.831 -4.331 -11.992 1.00 93.75 103 LYS A N 1
ATOM 817 C CA . LYS A 1 103 ? -7.819 -5.209 -12.644 1.00 93.75 103 LYS A CA 1
ATOM 818 C C . LYS A 1 103 ? -7.362 -6.669 -12.737 1.00 93.75 103 LYS A C 1
ATOM 820 O O . LYS A 1 103 ? -8.184 -7.547 -12.996 1.00 93.75 103 LYS A O 1
ATOM 825 N N . MET A 1 104 ? -6.077 -6.940 -12.506 1.00 94.69 104 MET A N 1
ATOM 826 C CA . MET A 1 104 ? -5.502 -8.277 -12.609 1.00 94.69 104 MET A CA 1
ATOM 827 C C . MET A 1 104 ? -5.734 -9.051 -11.310 1.00 94.69 104 MET A C 1
ATOM 829 O O . MET A 1 104 ? -5.029 -8.883 -10.311 1.00 94.69 104 MET A O 1
ATOM 833 N N . LYS A 1 105 ? -6.742 -9.932 -11.314 1.00 93.06 105 LYS A N 1
ATOM 834 C CA . LYS A 1 105 ? -7.217 -10.635 -10.106 1.00 93.06 105 LYS A CA 1
ATOM 835 C C . LYS A 1 105 ? -6.129 -11.448 -9.401 1.00 93.06 105 LYS A C 1
ATOM 837 O O . LYS A 1 105 ? -6.200 -11.589 -8.175 1.00 93.06 105 LYS A O 1
ATOM 842 N N . GLN A 1 106 ? -5.115 -11.917 -10.134 1.00 94.00 106 GLN A N 1
ATOM 843 C CA . GLN A 1 106 ? -3.973 -12.659 -9.587 1.00 94.00 106 GLN A CA 1
ATOM 844 C C . GLN A 1 106 ? -3.201 -11.877 -8.513 1.00 94.00 106 GLN A C 1
ATOM 846 O O . GLN A 1 106 ? -2.701 -12.477 -7.567 1.00 94.00 106 GLN A O 1
ATOM 851 N N . TYR A 1 107 ? -3.197 -10.540 -8.577 1.00 96.38 107 TYR A N 1
ATOM 852 C CA . TYR A 1 107 ? -2.510 -9.691 -7.598 1.00 96.38 107 TYR A CA 1
ATOM 853 C C . TYR A 1 107 ? -3.415 -9.163 -6.487 1.00 96.38 107 TYR A C 1
ATOM 855 O O . TYR A 1 107 ? -2.936 -8.510 -5.562 1.00 96.38 107 TYR A O 1
ATOM 863 N N . SER A 1 108 ? -4.718 -9.463 -6.523 1.00 96.12 108 SER A N 1
ATOM 864 C CA . SER A 1 108 ? -5.700 -8.883 -5.594 1.00 96.12 108 SER A CA 1
ATOM 865 C C . SER A 1 108 ? -5.368 -9.096 -4.117 1.00 96.12 108 SER A C 1
ATOM 867 O O . SER A 1 108 ? -5.779 -8.301 -3.279 1.00 96.12 108 SER A O 1
ATOM 869 N N . ASN A 1 109 ? -4.640 -10.159 -3.776 1.00 96.50 109 ASN A N 1
ATOM 870 C CA . ASN A 1 109 ? -4.175 -10.430 -2.416 1.00 96.50 109 ASN A CA 1
ATOM 871 C C . ASN A 1 109 ? -2.682 -10.799 -2.387 1.00 96.50 109 ASN A C 1
ATOM 873 O O . ASN A 1 109 ? -2.251 -11.469 -1.457 1.00 96.50 109 ASN A O 1
ATOM 877 N N . ASP A 1 110 ? -1.909 -10.399 -3.403 1.00 96.94 110 ASP A N 1
ATOM 87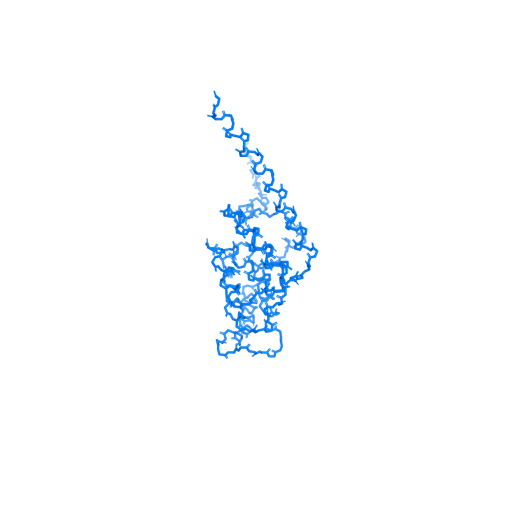8 C CA . ASP A 1 110 ? -0.448 -10.519 -3.367 1.00 96.94 110 ASP A CA 1
ATOM 879 C C . ASP A 1 110 ? 0.098 -9.432 -2.430 1.00 96.94 110 ASP A C 1
ATOM 881 O O . ASP A 1 110 ? -0.074 -8.234 -2.681 1.00 96.94 110 ASP A O 1
ATOM 885 N N . ASP A 1 111 ? 0.752 -9.841 -1.342 1.00 95.75 111 ASP A N 1
ATOM 886 C CA . ASP A 1 111 ? 1.274 -8.931 -0.318 1.00 95.75 111 ASP A CA 1
ATOM 887 C C . ASP A 1 111 ? 2.211 -7.861 -0.893 1.00 95.75 111 ASP A C 1
ATOM 889 O O . ASP A 1 111 ? 2.238 -6.726 -0.399 1.00 95.75 111 ASP A O 1
ATOM 893 N N . ARG A 1 112 ? 2.954 -8.175 -1.964 1.00 97.38 112 ARG A N 1
ATOM 894 C CA . ARG A 1 112 ? 3.853 -7.223 -2.625 1.00 97.38 112 ARG A CA 1
ATOM 895 C C . ARG A 1 112 ? 3.045 -6.116 -3.297 1.00 97.38 112 ARG A C 1
ATOM 897 O O . ARG A 1 112 ? 3.361 -4.939 -3.119 1.00 97.38 112 ARG A O 1
ATOM 904 N N . PHE A 1 113 ? 1.977 -6.470 -4.012 1.00 98.25 113 PHE A N 1
ATOM 905 C CA . PHE A 1 113 ? 1.120 -5.494 -4.687 1.00 98.25 113 PHE A CA 1
ATOM 906 C C . PHE A 1 113 ? 0.313 -4.662 -3.695 1.00 98.25 113 PHE A C 1
ATOM 908 O O . PHE A 1 113 ? 0.271 -3.435 -3.802 1.00 98.25 113 PHE A O 1
ATOM 915 N N . VAL A 1 114 ? -0.266 -5.304 -2.679 1.00 98.19 114 VAL A N 1
ATOM 916 C CA . VAL A 1 114 ? -1.010 -4.609 -1.621 1.00 98.19 114 VAL A CA 1
ATOM 917 C C . VAL A 1 114 ? -0.103 -3.612 -0.891 1.00 98.19 114 VAL A C 1
ATOM 919 O O . VAL A 1 114 ? -0.522 -2.489 -0.608 1.00 98.19 114 VAL A O 1
ATOM 922 N N . SER A 1 115 ? 1.164 -3.968 -0.656 1.00 97.25 115 SER A N 1
ATOM 923 C CA . SER A 1 115 ? 2.159 -3.054 -0.082 1.00 97.25 115 SER A CA 1
ATOM 924 C C . SER A 1 115 ? 2.432 -1.839 -0.973 1.00 97.25 115 SER A C 1
ATOM 926 O O . SER A 1 115 ? 2.570 -0.728 -0.458 1.00 97.25 115 SER A O 1
ATOM 928 N N . VAL A 1 116 ? 2.515 -2.019 -2.298 1.00 98.06 116 VAL A N 1
ATOM 929 C CA . VAL A 1 116 ? 2.654 -0.900 -3.251 1.00 98.06 116 VAL A CA 1
ATOM 930 C C . VAL A 1 116 ? 1.416 -0.009 -3.208 1.00 98.06 116 VAL A C 1
ATOM 932 O O . VAL A 1 116 ? 1.557 1.205 -3.094 1.00 98.06 116 VAL A O 1
ATOM 935 N N . CYS A 1 117 ? 0.218 -0.596 -3.207 1.00 98.19 117 CYS A N 1
ATOM 936 C CA . CYS A 1 117 ? -1.042 0.141 -3.119 1.00 98.19 117 CYS A CA 1
ATOM 937 C C . CYS A 1 117 ? -1.128 0.989 -1.841 1.00 98.19 117 CYS A C 1
ATOM 939 O O . CYS A 1 117 ? -1.475 2.166 -1.907 1.00 98.19 117 CYS A O 1
ATOM 941 N N . ALA A 1 118 ? -0.765 0.420 -0.686 1.00 96.69 118 ALA A N 1
ATOM 942 C CA . ALA A 1 118 ? -0.766 1.137 0.587 1.00 96.69 118 ALA A CA 1
ATOM 943 C C . ALA A 1 118 ? 0.247 2.298 0.601 1.00 96.69 118 ALA A C 1
ATOM 945 O O . ALA A 1 118 ? -0.084 3.398 1.039 1.00 96.69 118 ALA A O 1
ATOM 946 N N . LYS A 1 119 ? 1.461 2.082 0.071 1.00 95.88 119 LYS A N 1
ATOM 947 C CA . LYS A 1 119 ? 2.492 3.131 -0.058 1.00 95.88 119 LYS A CA 1
ATOM 948 C C . LYS A 1 119 ? 2.093 4.234 -1.034 1.00 95.88 119 LYS A C 1
ATOM 950 O O . LYS A 1 119 ? 2.435 5.390 -0.812 1.00 95.88 119 LYS A O 1
ATOM 955 N N . TYR A 1 120 ? 1.420 3.874 -2.124 1.00 97.12 120 TYR A N 1
ATOM 956 C CA . TYR A 1 120 ? 0.864 4.836 -3.064 1.00 97.12 120 TYR A CA 1
ATOM 957 C C . TYR A 1 120 ? -0.205 5.690 -2.375 1.00 97.12 120 TYR A C 1
ATOM 959 O O . TYR A 1 120 ? -0.088 6.911 -2.390 1.00 97.12 120 TYR A O 1
ATOM 967 N N . ALA A 1 121 ? -1.174 5.056 -1.701 1.00 96.31 121 ALA A N 1
ATOM 968 C CA . ALA A 1 121 ? -2.261 5.736 -1.000 1.00 96.31 121 ALA A CA 1
ATOM 969 C C . ALA A 1 121 ? -1.752 6.756 0.032 1.00 96.31 121 ALA A C 1
ATOM 971 O O . ALA A 1 121 ? -2.164 7.911 -0.028 1.00 96.31 121 ALA A O 1
ATOM 972 N N . ASP A 1 122 ? -0.815 6.373 0.910 1.00 92.88 122 ASP A N 1
ATOM 973 C CA . ASP A 1 122 ? -0.245 7.243 1.965 1.00 92.88 122 ASP A CA 1
ATOM 974 C C . ASP A 1 122 ? 0.477 8.489 1.410 1.00 92.88 122 ASP A C 1
ATOM 976 O O . ASP A 1 122 ? 0.632 9.479 2.116 1.00 92.88 122 ASP A O 1
ATOM 980 N N . LYS A 1 123 ? 0.879 8.474 0.131 1.00 93.00 123 LYS A N 1
ATOM 981 C CA . LYS A 1 123 ? 1.492 9.624 -0.555 1.00 93.00 123 LYS A CA 1
ATOM 982 C C . LYS A 1 123 ? 0.497 10.499 -1.323 1.00 93.00 123 LYS A C 1
ATOM 984 O O . LYS A 1 123 ? 0.902 11.506 -1.904 1.00 93.00 123 LYS A O 1
ATOM 989 N N . THR A 1 124 ? -0.775 10.113 -1.385 1.00 95.00 124 THR A N 1
ATOM 990 C CA . THR A 1 124 ? -1.820 10.920 -2.030 1.00 95.00 124 THR A CA 1
ATOM 991 C C . THR A 1 124 ? -2.386 11.969 -1.076 1.00 95.00 124 THR A C 1
ATOM 993 O O . THR A 1 124 ? -2.182 11.903 0.131 1.00 95.00 124 THR A O 1
ATOM 996 N N . LYS A 1 125 ? -3.123 12.943 -1.623 1.00 94.38 125 LYS A N 1
ATOM 997 C CA . LYS A 1 125 ? -3.810 13.965 -0.818 1.00 94.38 125 LYS A CA 1
ATOM 998 C C . LYS A 1 125 ? -4.967 13.394 0.009 1.00 94.38 125 LYS A C 1
ATOM 1000 O O . LYS A 1 125 ? -5.238 13.902 1.086 1.00 94.38 125 LYS A O 1
ATOM 1005 N N . GLU A 1 126 ? -5.635 12.358 -0.499 1.00 95.06 126 GLU A N 1
ATOM 1006 C CA . GLU A 1 126 ? -6.825 11.753 0.112 1.00 95.06 126 GLU A CA 1
ATOM 1007 C C . GLU A 1 126 ? -6.654 10.227 0.235 1.00 95.06 126 GLU A C 1
ATOM 1009 O O . GLU A 1 126 ? -7.316 9.452 -0.470 1.00 95.06 126 GLU A O 1
ATOM 1014 N N . PRO A 1 127 ? -5.763 9.753 1.126 1.00 97.06 127 PRO A N 1
ATOM 1015 C CA . PRO A 1 127 ? -5.457 8.329 1.271 1.00 97.06 127 PRO A CA 1
ATOM 1016 C C . PRO A 1 127 ? -6.707 7.480 1.548 1.00 97.06 127 PRO A C 1
ATOM 1018 O O . PRO A 1 127 ? -6.851 6.383 1.000 1.00 97.06 127 PRO A O 1
ATOM 1021 N N . GLY A 1 128 ? -7.656 7.991 2.341 1.00 97.06 128 GLY A N 1
ATOM 1022 C CA . GLY A 1 128 ? -8.908 7.300 2.649 1.00 97.06 128 GLY A CA 1
ATOM 1023 C C . GLY A 1 128 ? -9.768 7.011 1.411 1.00 97.06 128 GLY A C 1
ATOM 1024 O O . GLY A 1 128 ? -10.373 5.938 1.326 1.00 97.06 128 GLY A O 1
ATOM 1025 N N . ALA A 1 129 ? -9.792 7.916 0.425 1.00 97.56 129 ALA A N 1
ATOM 1026 C CA . ALA A 1 129 ? -10.504 7.713 -0.838 1.00 97.56 129 ALA A CA 1
ATOM 1027 C C . ALA A 1 129 ? -9.846 6.610 -1.683 1.00 97.56 129 ALA A C 1
ATOM 1029 O O . ALA A 1 129 ? -10.540 5.743 -2.221 1.00 97.56 129 ALA A O 1
ATOM 1030 N N . ILE A 1 130 ? -8.510 6.573 -1.718 1.00 98.00 130 ILE A N 1
ATOM 1031 C CA . ILE A 1 130 ? -7.757 5.518 -2.408 1.00 98.00 130 ILE A CA 1
ATOM 1032 C C . ILE A 1 130 ? -8.021 4.149 -1.772 1.00 98.00 130 ILE A C 1
ATOM 1034 O O . ILE A 1 130 ? -8.312 3.190 -2.486 1.00 98.00 130 ILE A O 1
ATOM 1038 N N . PHE A 1 131 ? -8.005 4.036 -0.441 1.00 98.31 131 PHE A N 1
ATOM 1039 C CA . PHE A 1 131 ? -8.334 2.774 0.233 1.00 98.31 131 PHE A CA 1
ATOM 1040 C C . PHE A 1 131 ? -9.779 2.320 -0.022 1.00 98.31 131 PHE A C 1
ATOM 1042 O O . PHE A 1 131 ? -10.010 1.130 -0.261 1.00 98.31 131 PHE A O 1
ATOM 1049 N N . LYS A 1 132 ? -10.749 3.247 -0.049 1.00 97.69 132 LYS A N 1
ATOM 1050 C CA . LYS A 1 132 ? -12.140 2.945 -0.437 1.00 97.69 132 LYS A CA 1
ATOM 1051 C C . LYS A 1 132 ? -12.206 2.370 -1.856 1.00 97.69 132 LYS A C 1
ATOM 1053 O O . LYS A 1 132 ? -12.834 1.326 -2.046 1.00 97.69 132 LYS A O 1
ATOM 1058 N N . TYR A 1 133 ? -11.527 2.997 -2.819 1.00 97.69 133 TYR A N 1
ATOM 1059 C CA . TYR A 1 133 ? -11.438 2.513 -4.200 1.00 97.69 133 TYR A CA 1
ATOM 1060 C C . TYR A 1 133 ? -10.800 1.116 -4.282 1.00 97.69 133 TYR A C 1
ATOM 1062 O O . TYR A 1 133 ? -11.385 0.198 -4.855 1.00 97.69 133 TYR A O 1
ATOM 1070 N N . LEU A 1 134 ? -9.646 0.906 -3.643 1.00 97.75 134 LEU A N 1
ATOM 1071 C CA . LEU A 1 134 ? -8.959 -0.391 -3.629 1.00 97.75 134 LEU A CA 1
ATOM 1072 C C . LEU A 1 134 ? -9.843 -1.503 -3.042 1.00 97.75 134 LEU A C 1
ATOM 1074 O O . LEU A 1 134 ? -9.924 -2.599 -3.598 1.00 97.75 134 LEU A O 1
ATOM 1078 N N . HIS A 1 135 ? -10.570 -1.207 -1.962 1.00 97.62 135 HIS A N 1
ATOM 1079 C CA . HIS A 1 135 ? -11.520 -2.143 -1.367 1.00 97.62 135 HIS A CA 1
ATOM 1080 C C . HIS A 1 135 ? -12.707 -2.455 -2.303 1.00 97.62 135 HIS A C 1
ATOM 1082 O O . HIS A 1 135 ? -13.163 -3.602 -2.351 1.00 97.62 135 HIS A O 1
ATOM 1088 N N . GLN A 1 136 ? -13.209 -1.478 -3.071 1.00 97.25 136 GLN A N 1
ATOM 1089 C CA . GLN A 1 136 ? -14.232 -1.716 -4.105 1.00 97.25 136 GLN A CA 1
ATOM 1090 C C . GLN A 1 136 ? -13.711 -2.664 -5.195 1.00 97.25 136 GLN A C 1
ATOM 1092 O O . GLN A 1 136 ? -14.421 -3.596 -5.571 1.00 97.25 136 GLN A O 1
ATOM 1097 N N . GLN A 1 137 ? -12.444 -2.507 -5.593 1.00 96.69 137 GLN A N 1
ATOM 1098 C CA . GLN A 1 137 ? -11.731 -3.400 -6.519 1.00 96.69 137 GLN A CA 1
ATOM 1099 C C . GLN A 1 137 ? -11.298 -4.739 -5.887 1.00 96.69 137 GLN A C 1
ATOM 1101 O O . GLN A 1 137 ? -10.623 -5.544 -6.521 1.00 96.69 137 GLN A O 1
ATOM 1106 N N . LYS A 1 138 ? -11.696 -5.012 -4.635 1.00 96.75 138 LYS A N 1
ATOM 1107 C CA . LYS A 1 138 ? -11.367 -6.230 -3.868 1.00 96.75 138 LYS A CA 1
ATOM 1108 C C . LYS A 1 138 ? -9.874 -6.437 -3.588 1.00 96.75 138 LYS A C 1
ATOM 1110 O O . LYS A 1 138 ? -9.494 -7.532 -3.161 1.00 96.75 138 LYS A O 1
ATOM 1115 N N . ILE A 1 139 ? -9.054 -5.398 -3.723 1.00 98.00 139 ILE A N 1
ATOM 1116 C CA . ILE A 1 139 ? -7.628 -5.440 -3.392 1.00 98.00 139 ILE A CA 1
ATOM 1117 C C . ILE A 1 139 ? -7.437 -5.527 -1.876 1.00 98.00 139 ILE A C 1
ATOM 1119 O O . ILE A 1 139 ? -8.099 -4.833 -1.109 1.00 98.00 139 ILE A O 1
ATOM 1123 N N . GLY A 1 140 ? -6.531 -6.402 -1.439 1.00 97.06 140 GLY A N 1
ATOM 1124 C CA . GLY A 1 140 ? -6.111 -6.540 -0.048 1.00 97.06 140 GLY A CA 1
ATOM 1125 C C . GLY A 1 140 ? -7.146 -7.167 0.884 1.00 97.06 140 GLY A C 1
ATOM 1126 O O . GLY A 1 140 ? -6.942 -7.181 2.094 1.00 97.06 140 GLY A O 1
ATOM 1127 N N . SER A 1 141 ? -8.240 -7.726 0.354 1.00 96.12 141 SER A N 1
ATOM 1128 C CA . SER A 1 141 ? -9.345 -8.258 1.169 1.00 96.12 141 SER A CA 1
ATOM 1129 C C . SER A 1 141 ? -8.887 -9.297 2.204 1.00 96.12 141 SER A C 1
ATOM 1131 O O . SER A 1 141 ? -9.434 -9.338 3.306 1.00 96.12 141 SER A O 1
ATOM 1133 N N . ARG A 1 142 ? -7.880 -10.111 1.864 1.00 96.75 142 ARG A N 1
ATOM 1134 C CA . ARG A 1 142 ? -7.279 -11.151 2.716 1.00 96.75 142 ARG A CA 1
ATOM 1135 C C . ARG A 1 142 ? -5.898 -10.775 3.264 1.00 96.75 142 ARG A C 1
ATOM 1137 O O . ARG A 1 142 ? -5.299 -11.591 3.949 1.00 96.75 142 ARG A O 1
ATOM 1144 N N . ALA A 1 143 ? -5.398 -9.572 2.992 1.00 97.62 143 ALA A N 1
ATOM 1145 C CA . ALA A 1 143 ? -4.064 -9.143 3.405 1.00 97.62 143 ALA A CA 1
ATOM 1146 C C . ALA A 1 143 ? -4.160 -8.226 4.631 1.00 97.62 143 ALA A C 1
ATOM 1148 O O . ALA A 1 143 ? -4.745 -7.144 4.569 1.00 97.62 143 ALA A O 1
ATOM 1149 N N . ALA A 1 144 ? -3.581 -8.632 5.762 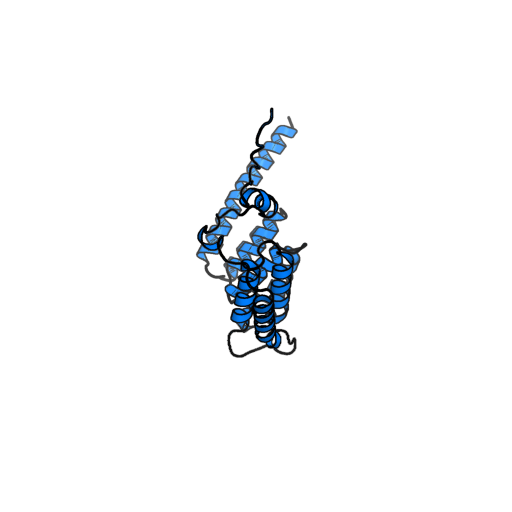1.00 97.31 144 ALA A N 1
ATOM 1150 C CA . ALA A 1 144 ? -3.638 -7.870 7.011 1.00 97.31 144 ALA A CA 1
ATOM 1151 C C . ALA A 1 144 ? -3.063 -6.457 6.846 1.00 97.31 144 ALA A C 1
ATOM 1153 O O . ALA A 1 144 ? -3.612 -5.502 7.395 1.00 97.31 144 ALA A O 1
ATOM 1154 N N . ILE A 1 145 ? -2.001 -6.311 6.045 1.00 96.81 145 ILE A N 1
ATOM 1155 C CA . ILE A 1 145 ? -1.357 -5.020 5.779 1.00 96.81 145 ILE A CA 1
ATOM 1156 C C . ILE A 1 145 ? -2.323 -3.987 5.181 1.00 96.81 145 ILE A C 1
ATOM 1158 O O . ILE A 1 145 ? -2.233 -2.813 5.533 1.00 96.81 145 ILE A O 1
ATOM 1162 N N . PHE A 1 146 ? -3.284 -4.414 4.353 1.00 98.38 146 PHE A N 1
ATOM 1163 C CA . PHE A 1 146 ? -4.300 -3.527 3.786 1.00 98.38 146 PHE A CA 1
ATOM 1164 C C . PHE A 1 146 ? -5.170 -2.907 4.881 1.00 98.38 146 PHE A C 1
ATO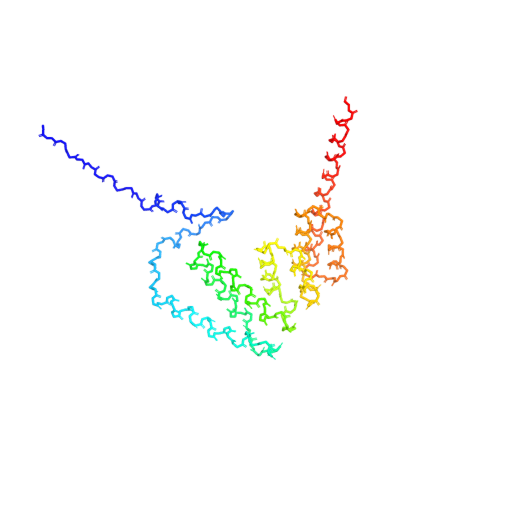M 1166 O O . PHE A 1 146 ? -5.289 -1.688 4.979 1.00 98.38 146 PHE A O 1
ATOM 1173 N N . TRP A 1 147 ? -5.740 -3.757 5.737 1.00 98.44 147 TRP A N 1
ATOM 1174 C CA . TRP A 1 147 ? -6.627 -3.340 6.822 1.00 98.44 147 TRP A CA 1
ATOM 1175 C C . TRP A 1 147 ? -5.897 -2.489 7.861 1.00 98.44 147 TRP A C 1
ATOM 1177 O O . TRP A 1 147 ? -6.438 -1.487 8.317 1.00 98.44 147 TRP A O 1
ATOM 1187 N N . ILE A 1 148 ? -4.653 -2.849 8.194 1.00 98.19 148 ILE A N 1
ATOM 1188 C CA . ILE A 1 148 ? -3.811 -2.076 9.116 1.00 98.19 148 ILE A CA 1
ATOM 1189 C C . ILE A 1 148 ? -3.543 -0.677 8.554 1.00 98.19 148 ILE A C 1
ATOM 1191 O O . ILE A 1 148 ? -3.713 0.304 9.272 1.00 98.19 148 ILE A O 1
ATOM 1195 N N . ALA A 1 149 ? -3.127 -0.577 7.288 1.00 98.00 149 ALA A N 1
ATOM 1196 C CA . ALA A 1 149 ? -2.800 0.707 6.677 1.00 98.00 149 ALA A CA 1
ATOM 1197 C C . ALA A 1 149 ? -4.038 1.605 6.544 1.00 98.00 149 ALA A C 1
ATOM 1199 O O . ALA A 1 149 ? -3.966 2.792 6.851 1.00 98.00 149 ALA A O 1
ATOM 1200 N N . TRP A 1 150 ? -5.188 1.040 6.168 1.00 98.38 150 TRP A N 1
ATOM 1201 C CA . TRP A 1 150 ? -6.428 1.806 6.074 1.00 98.38 150 TRP A CA 1
ATOM 1202 C C . TRP A 1 150 ? -6.909 2.302 7.443 1.00 98.38 150 TRP A C 1
ATOM 1204 O O . TRP A 1 150 ? -7.280 3.467 7.578 1.00 98.38 150 TRP A O 1
ATOM 1214 N N . ALA A 1 151 ? -6.848 1.459 8.479 1.00 98.19 151 ALA A N 1
ATOM 1215 C CA . ALA A 1 151 ? -7.220 1.872 9.830 1.00 98.19 151 ALA A CA 1
ATOM 1216 C C . ALA A 1 151 ? -6.278 2.958 10.366 1.00 98.19 151 ALA A C 1
ATOM 1218 O O . ALA A 1 151 ? -6.726 3.879 11.035 1.00 98.19 151 ALA A O 1
ATOM 1219 N N . PHE A 1 152 ? -4.988 2.884 10.029 1.00 97.38 152 PHE A N 1
ATOM 1220 C CA . PHE A 1 152 ? -4.012 3.906 10.397 1.00 97.38 152 PHE A CA 1
ATOM 1221 C C . PHE A 1 152 ? -4.271 5.254 9.712 1.00 97.38 152 PHE A C 1
ATOM 1223 O O . PHE A 1 152 ? -4.090 6.293 10.336 1.00 97.38 152 PHE A O 1
ATOM 1230 N N . VAL A 1 153 ? -4.719 5.251 8.452 1.00 97.31 153 VAL A N 1
ATOM 1231 C CA . VAL A 1 153 ? -5.168 6.477 7.770 1.00 97.31 153 VAL A CA 1
ATOM 1232 C C . VAL A 1 153 ? -6.373 7.083 8.487 1.00 97.31 153 VAL A C 1
ATOM 1234 O O . VAL A 1 153 ? -6.343 8.259 8.817 1.00 97.31 153 VAL A O 1
ATOM 1237 N N . ALA A 1 154 ? -7.385 6.271 8.802 1.00 97.00 154 ALA A N 1
ATOM 1238 C CA . ALA A 1 154 ? -8.549 6.736 9.555 1.00 97.00 154 ALA A CA 1
ATOM 1239 C C . ALA A 1 154 ? -8.166 7.283 10.944 1.00 97.00 154 ALA A C 1
ATOM 1241 O O . ALA A 1 154 ? -8.674 8.314 11.368 1.00 97.00 154 ALA A O 1
ATOM 1242 N N . GLU A 1 155 ? -7.226 6.626 11.632 1.00 95.25 155 GLU A N 1
ATOM 1243 C CA . GLU A 1 155 ? -6.691 7.082 12.917 1.00 95.25 155 GLU A CA 1
ATOM 1244 C C . GLU A 1 155 ? -5.953 8.427 12.798 1.00 95.25 155 GLU A C 1
ATOM 1246 O O . GLU A 1 155 ? -6.160 9.295 13.641 1.00 95.25 155 GLU A O 1
ATOM 1251 N N . LYS A 1 156 ? -5.126 8.626 11.760 1.00 94.19 156 LYS A N 1
ATOM 1252 C CA . LYS A 1 156 ? -4.452 9.911 11.481 1.00 94.19 156 LYS A CA 1
ATOM 1253 C C . LYS A 1 156 ? -5.443 11.047 11.216 1.00 94.19 156 LYS A C 1
ATOM 1255 O O . LYS A 1 156 ? -5.174 12.179 11.605 1.00 94.19 156 LYS A O 1
ATOM 1260 N N . ASP A 1 157 ? -6.575 10.728 10.596 1.00 94.50 157 ASP A N 1
ATOM 1261 C CA . ASP A 1 157 ? -7.664 11.669 10.324 1.00 94.50 157 ASP A CA 1
ATOM 1262 C C . ASP A 1 157 ? -8.583 11.881 11.552 1.00 94.50 157 ASP A C 1
ATOM 1264 O O . ASP A 1 157 ? -9.609 12.549 11.450 1.00 94.50 157 ASP A O 1
ATOM 1268 N N . ASN A 1 158 ? -8.227 11.326 12.723 1.00 94.25 158 ASN A N 1
ATOM 1269 C CA . ASN A 1 158 ? -9.016 11.310 13.965 1.00 94.25 158 ASN A CA 1
ATOM 1270 C C . ASN A 1 158 ? -10.404 10.644 13.846 1.00 94.25 158 ASN A C 1
ATOM 1272 O O . ASN A 1 158 ? -11.239 10.769 14.744 1.00 94.25 158 ASN A O 1
ATOM 1276 N N . ASP A 1 159 ? -10.656 9.871 12.786 1.00 96.06 159 ASP A N 1
ATOM 1277 C CA . ASP A 1 159 ? -11.871 9.066 12.629 1.00 96.06 159 ASP A CA 1
ATOM 1278 C C . ASP A 1 159 ? -11.697 7.699 13.312 1.00 96.06 159 ASP A C 1
ATOM 1280 O O . ASP A 1 159 ? -11.597 6.628 12.698 1.00 96.06 159 ASP A O 1
ATOM 1284 N N . PHE A 1 160 ? -11.614 7.743 14.641 1.00 95.81 160 PHE A N 1
ATOM 1285 C CA . PHE A 1 160 ? -11.422 6.562 15.478 1.00 95.81 160 PHE A CA 1
ATOM 1286 C C . PHE A 1 160 ? -12.554 5.526 15.375 1.00 95.81 160 PHE A C 1
ATOM 1288 O O . PHE A 1 160 ? -12.245 4.327 15.329 1.00 95.81 160 PHE A O 1
ATOM 1295 N N . PRO A 1 161 ? -13.847 5.914 15.302 1.00 96.75 161 PRO A N 1
ATOM 1296 C CA . PRO A 1 161 ? -14.925 4.956 15.076 1.00 96.75 161 PRO A CA 1
ATOM 1297 C C . PRO A 1 161 ? -14.748 4.192 13.762 1.00 96.75 161 PRO A C 1
ATOM 1299 O O . PRO A 1 161 ? -14.935 2.971 13.733 1.00 96.75 161 PRO A O 1
ATOM 1302 N N . PHE A 1 162 ? -14.345 4.871 12.684 1.00 97.81 162 PHE A N 1
ATOM 1303 C CA . PHE A 1 162 ? -14.093 4.209 11.411 1.00 97.81 162 PHE A CA 1
ATOM 1304 C C . PHE A 1 162 ? -12.852 3.313 11.460 1.00 97.81 162 PHE A C 1
ATOM 1306 O O . PHE A 1 162 ? -12.913 2.175 10.988 1.00 97.81 162 PHE A O 1
ATOM 1313 N N . ALA A 1 163 ? -11.760 3.746 12.097 1.00 98.12 163 ALA A N 1
ATOM 1314 C CA . ALA A 1 163 ? -10.572 2.911 12.295 1.00 98.12 163 ALA A CA 1
ATOM 1315 C C . ALA A 1 163 ? -10.909 1.579 13.003 1.00 98.12 163 ALA A C 1
ATOM 1317 O O . ALA A 1 163 ? -10.499 0.506 12.545 1.00 98.12 163 ALA A O 1
ATOM 1318 N N . GLU A 1 164 ? -11.729 1.617 14.061 1.00 98.06 164 GLU A N 1
ATOM 1319 C CA . GLU A 1 164 ? -12.216 0.419 14.762 1.00 98.06 164 GLU A CA 1
ATOM 1320 C C . GLU A 1 164 ? -13.046 -0.492 13.839 1.00 98.06 164 GLU A C 1
ATOM 1322 O O . GLU A 1 164 ? -12.881 -1.718 13.849 1.00 98.06 164 GLU A O 1
ATOM 1327 N N . GLN A 1 165 ? -13.918 0.086 13.003 1.00 98.31 165 GLN A N 1
ATOM 1328 C CA . GLN A 1 165 ? -14.689 -0.676 12.015 1.00 98.31 165 GLN A CA 1
ATOM 1329 C C . GLN A 1 165 ? -13.781 -1.372 10.992 1.00 98.31 165 GLN A C 1
ATOM 1331 O O . GLN A 1 165 ? -14.009 -2.542 10.673 1.00 98.31 165 GLN A O 1
ATOM 1336 N N . ILE A 1 166 ? -12.739 -0.692 10.501 1.00 98.50 166 ILE A N 1
ATOM 1337 C CA . ILE A 1 166 ? -11.770 -1.262 9.557 1.00 98.50 166 ILE A CA 1
ATOM 1338 C C . ILE A 1 166 ? -11.015 -2.440 10.188 1.00 98.50 166 ILE A C 1
ATOM 1340 O O . ILE A 1 166 ? -10.928 -3.500 9.560 1.00 98.50 166 ILE A O 1
ATOM 1344 N N . PHE A 1 167 ? -10.547 -2.322 11.436 1.00 98.44 167 PHE A N 1
ATOM 1345 C CA . PHE A 1 167 ? -9.908 -3.440 12.144 1.00 98.44 167 PHE A CA 1
ATOM 1346 C C . PHE A 1 167 ? -10.846 -4.642 12.301 1.00 98.44 167 PHE A C 1
ATOM 1348 O O . PHE A 1 167 ? -10.486 -5.762 11.922 1.00 98.44 167 PHE A O 1
ATOM 1355 N N . LYS A 1 168 ? -12.072 -4.420 12.797 1.00 98.25 168 LYS A N 1
ATOM 1356 C CA . LYS A 1 168 ? -13.082 -5.482 12.954 1.00 98.25 168 LYS A CA 1
ATOM 1357 C C . LYS A 1 168 ? -13.399 -6.169 11.628 1.00 98.25 168 LYS A C 1
ATOM 1359 O O . LYS A 1 168 ? -13.527 -7.394 11.578 1.00 98.25 168 LYS A O 1
ATOM 1364 N N . LYS A 1 169 ? -13.488 -5.400 10.541 1.00 97.88 169 LYS A N 1
ATOM 1365 C CA . LYS A 1 169 ? -13.744 -5.927 9.199 1.00 97.88 169 LYS A CA 1
ATOM 1366 C C . LYS A 1 169 ? -12.580 -6.761 8.667 1.00 97.88 169 LYS A C 1
ATOM 1368 O O . LYS A 1 169 ? -12.818 -7.826 8.104 1.00 97.88 169 LYS A O 1
ATOM 1373 N N . GLY A 1 170 ? -11.336 -6.338 8.881 1.00 97.81 170 GLY A N 1
ATOM 1374 C CA . GLY A 1 170 ? -10.170 -7.150 8.523 1.00 97.81 170 GLY A CA 1
ATOM 1375 C C . GLY A 1 170 ? -10.130 -8.486 9.271 1.00 97.81 170 GLY A C 1
ATOM 1376 O O . GLY A 1 170 ? -9.846 -9.527 8.675 1.00 97.81 170 GLY A O 1
ATOM 1377 N N . LEU A 1 171 ? -10.486 -8.477 10.560 1.00 97.69 171 LEU A N 1
ATOM 1378 C CA . LEU A 1 171 ? -10.561 -9.687 11.382 1.00 97.69 171 LEU A CA 1
ATOM 1379 C C . LEU A 1 171 ? -11.679 -10.627 10.915 1.00 97.69 171 LEU A C 1
ATOM 1381 O O . LEU A 1 171 ? -11.449 -11.829 10.796 1.00 97.69 171 LEU A O 1
ATOM 1385 N N . SER A 1 172 ? -12.864 -10.099 10.588 1.00 97.50 172 SER A N 1
ATOM 1386 C CA . SER A 1 172 ? -13.971 -10.918 10.069 1.00 97.50 172 SER A CA 1
ATOM 1387 C C . SER A 1 172 ? -13.667 -11.512 8.692 1.00 97.50 172 SER A C 1
ATOM 1389 O O . SER A 1 172 ? -14.094 -12.625 8.386 1.00 97.50 172 SER A O 1
ATOM 1391 N N . LYS A 1 173 ? -12.863 -10.814 7.881 1.00 96.12 173 LYS A N 1
ATOM 1392 C CA . LYS A 1 173 ? -12.332 -11.314 6.607 1.00 96.12 173 LYS A CA 1
ATOM 1393 C C . LYS A 1 173 ? -11.189 -12.318 6.756 1.00 96.12 173 LYS A C 1
ATOM 1395 O O . LYS A 1 173 ? -10.743 -12.837 5.736 1.00 96.12 173 LYS A O 1
ATOM 1400 N N . LYS A 1 174 ? -10.754 -12.623 7.987 1.00 96.44 174 LYS A N 1
ATOM 1401 C CA . LYS A 1 174 ? -9.640 -13.540 8.279 1.00 96.44 174 LYS A CA 1
ATOM 1402 C C . LYS A 1 174 ? -8.370 -13.143 7.518 1.00 96.44 174 LYS A C 1
ATOM 1404 O O . LYS A 1 174 ? -7.704 -13.985 6.928 1.00 96.44 174 LYS A O 1
ATOM 1409 N N . ALA A 1 175 ? -8.080 -11.841 7.479 1.00 97.12 175 ALA A N 1
ATOM 1410 C CA . ALA A 1 175 ? -6.925 -11.331 6.758 1.00 97.12 175 ALA A CA 1
ATOM 1411 C C . ALA A 1 175 ? -5.612 -11.773 7.424 1.00 97.12 175 ALA A C 1
ATOM 1413 O O . ALA A 1 175 ? -5.455 -11.643 8.640 1.00 97.12 175 ALA A O 1
ATOM 1414 N N . GLU A 1 176 ? -4.670 -12.268 6.625 1.00 95.69 176 GLU A N 1
ATOM 1415 C CA . GLU A 1 176 ? -3.410 -12.840 7.094 1.00 95.69 176 GLU A CA 1
ATOM 1416 C C . GLU A 1 176 ? -2.235 -11.856 6.949 1.00 95.69 176 GLU A C 1
ATOM 1418 O O . GLU A 1 176 ? -2.222 -11.060 6.008 1.00 95.69 176 GLU A O 1
ATOM 1423 N N . PRO A 1 177 ? -1.243 -11.874 7.862 1.00 97.31 177 PRO A N 1
ATOM 1424 C CA . PRO A 1 177 ? -1.194 -12.673 9.090 1.00 97.31 177 PRO A CA 1
ATOM 1425 C C . PRO A 1 177 ? -2.156 -12.150 10.174 1.00 97.31 177 PRO A C 1
ATOM 1427 O O . PRO A 1 177 ? -2.011 -11.020 10.654 1.00 97.31 177 PRO A O 1
ATOM 1430 N N . GLN A 1 178 ? -3.102 -12.976 10.633 1.00 95.25 178 GLN A N 1
ATOM 1431 C CA . GLN A 1 178 ? -4.132 -12.543 11.595 1.00 95.25 178 GLN A CA 1
ATOM 1432 C C . GLN A 1 178 ? -3.547 -12.064 12.924 1.00 95.25 178 GLN A C 1
ATOM 1434 O O . GLN A 1 178 ? -4.077 -11.147 13.555 1.00 95.25 178 GLN A O 1
ATOM 1439 N N . GLN A 1 179 ? -2.450 -12.682 13.365 1.00 96.69 179 GLN A N 1
ATOM 1440 C CA . GLN A 1 179 ? -1.761 -12.292 14.594 1.00 96.69 179 GLN A CA 1
ATOM 1441 C C . GLN A 1 179 ? -1.254 -10.848 14.513 1.00 96.69 179 GLN A C 1
ATOM 1443 O O . GLN A 1 179 ? -1.404 -10.092 15.474 1.00 96.69 179 GLN A O 1
ATOM 1448 N N . MET A 1 180 ? -0.727 -10.439 13.352 1.00 96.75 180 MET A N 1
ATOM 1449 C CA . MET A 1 180 ? -0.282 -9.064 13.125 1.00 96.75 180 MET A CA 1
ATOM 1450 C C . MET A 1 180 ? -1.466 -8.095 13.208 1.00 96.75 180 MET A C 1
ATOM 1452 O O . MET A 1 180 ? -1.369 -7.070 13.884 1.00 96.75 180 MET A O 1
ATOM 1456 N N . LEU A 1 181 ? -2.595 -8.433 12.577 1.00 97.38 181 LEU A N 1
ATOM 1457 C CA . LEU A 1 181 ? -3.794 -7.596 12.604 1.00 97.38 181 LEU A CA 1
ATOM 1458 C C . LEU A 1 181 ? -4.337 -7.420 14.030 1.00 97.38 181 LEU A C 1
ATOM 1460 O O . LEU A 1 181 ? -4.575 -6.292 14.457 1.00 97.38 181 LEU A O 1
ATOM 1464 N N . LYS A 1 182 ? -4.452 -8.513 14.798 1.00 98.06 182 LYS A N 1
ATOM 1465 C CA . LYS A 1 182 ? -4.876 -8.485 16.211 1.00 98.06 182 LYS A CA 1
ATOM 1466 C C . LYS A 1 182 ? -3.935 -7.647 17.074 1.00 98.06 182 LYS A C 1
ATOM 1468 O O . LYS A 1 182 ? -4.390 -6.861 17.904 1.00 98.06 182 LYS A O 1
ATOM 1473 N N . LEU A 1 183 ? -2.622 -7.789 16.875 1.00 98.25 183 LEU A N 1
ATOM 1474 C CA . LEU A 1 183 ? -1.624 -7.011 17.606 1.00 98.25 183 LEU A CA 1
ATOM 1475 C C . LEU A 1 183 ? -1.776 -5.511 17.327 1.00 98.25 183 LEU A C 1
ATOM 1477 O O . LEU A 1 183 ? -1.799 -4.716 18.267 1.00 98.25 183 LEU A O 1
ATOM 1481 N N . ARG A 1 184 ? -1.905 -5.120 16.053 1.00 98.00 184 ARG A N 1
ATOM 1482 C CA . ARG A 1 184 ? -2.092 -3.714 15.662 1.00 98.00 184 ARG A CA 1
ATOM 1483 C C . ARG A 1 184 ? -3.414 -3.145 16.167 1.00 98.00 184 ARG A C 1
ATOM 1485 O O . ARG A 1 184 ? -3.416 -2.028 16.676 1.00 98.00 184 ARG A O 1
ATOM 1492 N N . HIS A 1 185 ? -4.488 -3.930 16.128 1.00 98.44 185 HIS A N 1
ATOM 1493 C CA . HIS A 1 185 ? -5.782 -3.541 16.686 1.00 98.44 185 HIS A CA 1
ATOM 1494 C C . HIS A 1 185 ? -5.697 -3.282 18.198 1.00 98.44 185 HIS A C 1
ATOM 1496 O O . HIS A 1 185 ? -6.106 -2.226 18.670 1.00 98.44 185 HIS A O 1
ATOM 1502 N N . LYS A 1 186 ? -5.046 -4.170 18.960 1.00 97.88 186 LYS A N 1
ATOM 1503 C CA . LYS A 1 186 ? -4.817 -3.967 20.402 1.00 97.88 186 LYS A CA 1
ATOM 1504 C C . LYS A 1 186 ? -3.971 -2.722 20.693 1.00 97.88 186 LYS A C 1
ATOM 1506 O O . LYS A 1 186 ? -4.205 -2.027 21.679 1.00 97.88 186 LYS A O 1
ATOM 1511 N N . GLN A 1 187 ? -2.965 -2.438 19.863 1.00 97.75 187 GLN A N 1
ATOM 1512 C CA . GLN A 1 187 ? -2.157 -1.220 19.990 1.00 97.75 187 GLN A CA 1
ATOM 1513 C C . GLN A 1 187 ? -2.993 0.041 19.744 1.00 97.75 187 GLN A C 1
ATOM 1515 O O . GLN A 1 187 ? -2.855 0.997 20.502 1.00 97.75 187 GLN A O 1
ATOM 1520 N N . PHE A 1 188 ? -3.865 0.025 18.735 1.00 97.06 188 PHE A N 1
ATOM 1521 C CA . PHE A 1 188 ? -4.830 1.094 18.476 1.00 97.06 188 PHE A CA 1
ATOM 1522 C C . PHE A 1 188 ? -5.762 1.315 19.674 1.00 97.06 188 PHE A C 1
ATOM 1524 O O . PHE A 1 188 ? -5.818 2.418 20.206 1.00 97.06 188 PHE A O 1
ATOM 1531 N N . GLN A 1 189 ? -6.386 0.257 20.199 1.00 95.94 189 GLN A N 1
ATOM 1532 C CA . GLN A 1 189 ? -7.287 0.354 21.355 1.00 95.94 189 GLN A CA 1
ATOM 1533 C C . GLN A 1 189 ? -6.608 0.951 22.599 1.00 95.94 189 GLN A C 1
ATOM 1535 O O . GLN A 1 189 ? -7.214 1.746 23.312 1.00 95.94 189 GLN A O 1
ATOM 1540 N N . ARG A 1 190 ? -5.329 0.629 22.838 1.00 94.94 190 ARG A N 1
ATOM 1541 C CA . ARG A 1 190 ? -4.535 1.238 23.922 1.00 94.94 190 ARG A CA 1
ATOM 1542 C C . ARG A 1 190 ? -4.274 2.730 23.713 1.00 94.94 190 ARG A C 1
ATOM 1544 O O . ARG A 1 190 ? -4.193 3.470 24.689 1.00 94.94 190 ARG A O 1
ATOM 1551 N N . ARG A 1 191 ? -4.082 3.174 22.466 1.00 93.69 191 ARG A N 1
ATOM 1552 C CA . ARG A 1 191 ? -3.950 4.607 22.157 1.00 93.69 191 ARG A CA 1
ATOM 1553 C C . ARG A 1 191 ? -5.281 5.319 22.361 1.00 93.69 191 ARG A C 1
ATOM 1555 O O . ARG A 1 191 ? -5.295 6.378 22.973 1.00 93.69 191 ARG A O 1
ATOM 1562 N N . MET A 1 192 ? -6.384 4.686 21.964 1.00 90.56 192 MET A N 1
ATOM 1563 C CA . MET A 1 192 ? -7.730 5.216 22.177 1.00 90.56 192 MET A CA 1
ATOM 1564 C C . MET A 1 192 ? -8.055 5.377 23.654 1.00 90.56 192 MET A C 1
ATOM 1566 O O . MET A 1 192 ? -8.447 6.461 24.060 1.00 90.56 192 MET A O 1
ATOM 1570 N N . SER A 1 193 ? -7.829 4.355 24.485 1.00 88.81 193 SER A N 1
ATOM 1571 C CA . SER A 1 193 ? -8.112 4.461 25.923 1.00 88.81 193 SER A CA 1
ATOM 1572 C C . SER A 1 193 ? -7.372 5.630 26.577 1.00 88.81 193 SER A C 1
ATOM 1574 O O . SER A 1 193 ? -7.949 6.336 27.392 1.00 88.81 193 SER A O 1
ATOM 1576 N N . ARG A 1 194 ? -6.111 5.867 26.191 1.00 87.81 194 ARG A N 1
ATOM 1577 C CA . ARG A 1 194 ? -5.329 7.019 26.668 1.00 87.81 194 ARG A CA 1
ATOM 1578 C C . ARG A 1 194 ? -5.881 8.345 26.150 1.00 87.81 194 ARG A C 1
ATOM 1580 O O . ARG A 1 194 ? -5.977 9.287 26.919 1.00 87.81 194 ARG A O 1
ATOM 1587 N N . HIS A 1 195 ? -6.256 8.407 24.873 1.00 86.56 195 HIS A N 1
ATOM 1588 C CA . HIS A 1 195 ? -6.865 9.599 24.288 1.00 86.56 195 HIS A CA 1
ATOM 1589 C C . HIS A 1 195 ? -8.142 9.996 25.042 1.00 86.56 195 HIS A C 1
ATOM 1591 O O . HIS A 1 195 ? -8.271 11.143 25.447 1.00 86.56 195 HIS A O 1
ATOM 1597 N N . TRP A 1 196 ? -9.051 9.045 25.288 1.00 83.19 196 TRP A N 1
ATOM 1598 C CA . TRP A 1 196 ? -10.302 9.308 26.007 1.00 83.19 196 TRP A CA 1
ATOM 1599 C C . TRP A 1 196 ? -10.079 9.767 27.450 1.00 83.19 196 TRP A C 1
ATOM 1601 O O . TRP A 1 196 ? -10.725 10.725 27.859 1.00 83.19 196 TRP A O 1
ATOM 1611 N N . LEU A 1 197 ? -9.149 9.140 28.184 1.00 81.75 197 LEU A N 1
ATOM 1612 C CA . LEU A 1 197 ? -8.801 9.553 29.551 1.00 81.75 197 LEU A CA 1
ATOM 1613 C C . LEU A 1 197 ? -8.283 10.999 29.593 1.00 81.75 197 LEU A C 1
ATOM 1615 O O . LEU A 1 197 ? -8.758 11.807 30.387 1.00 81.75 197 LEU A O 1
ATOM 1619 N N . ASN A 1 198 ? -7.382 11.357 28.678 1.00 83.75 198 ASN A N 1
ATOM 1620 C CA . ASN A 1 198 ? -6.834 12.711 28.618 1.00 83.75 198 ASN A CA 1
ATOM 1621 C C . ASN A 1 198 ? -7.895 13.748 28.200 1.00 83.75 198 ASN A C 1
ATOM 1623 O O . ASN A 1 198 ? -7.883 14.881 28.680 1.00 83.75 198 ASN A O 1
ATOM 1627 N N . SER A 1 199 ? -8.822 13.382 27.306 1.00 78.12 199 SER A N 1
ATOM 1628 C CA . SER A 1 199 ? -9.927 14.260 26.901 1.00 78.12 199 SER A CA 1
ATOM 1629 C C . SER A 1 199 ? -10.934 14.500 28.030 1.00 78.12 199 SER A C 1
ATOM 1631 O O . SER A 1 199 ? -11.449 15.610 28.129 1.00 78.12 199 SER A O 1
ATOM 1633 N N . SER A 1 200 ? -11.205 13.505 28.885 1.00 72.38 200 SER A N 1
ATOM 1634 C CA . SER A 1 200 ? -12.044 13.709 30.077 1.00 72.38 200 SER A CA 1
ATOM 1635 C C . SER A 1 200 ? -11.372 14.625 31.100 1.00 72.38 200 SER A C 1
ATOM 1637 O O . SER A 1 200 ? -11.997 15.579 31.539 1.00 72.38 200 SER A O 1
ATOM 1639 N N . GLU A 1 201 ? -10.081 14.425 31.384 1.00 65.81 201 GLU A N 1
ATOM 1640 C CA . GLU A 1 201 ? -9.333 15.262 32.338 1.00 65.81 201 GLU A CA 1
ATOM 1641 C C . GLU A 1 201 ? -9.226 16.728 31.883 1.00 65.81 201 GLU A C 1
ATOM 1643 O O . GLU A 1 201 ? -9.297 17.643 32.698 1.00 65.81 201 GLU A O 1
ATOM 1648 N N . THR A 1 202 ? -9.094 16.967 30.573 1.00 65.56 202 THR A N 1
ATOM 1649 C CA . THR A 1 202 ? -9.041 18.330 30.011 1.00 65.56 202 THR A CA 1
ATOM 1650 C C . THR A 1 202 ? -10.396 19.039 30.104 1.00 65.56 202 THR A C 1
ATOM 1652 O O . THR A 1 202 ? -10.445 20.241 30.350 1.00 65.56 202 THR A O 1
ATOM 1655 N N . ASN A 1 203 ? -11.501 18.311 29.918 1.00 59.53 203 ASN A N 1
ATOM 1656 C CA . ASN A 1 203 ? -12.843 18.879 30.045 1.00 59.53 203 ASN A CA 1
ATOM 1657 C C . ASN A 1 203 ? -13.210 19.190 31.501 1.00 59.53 203 ASN A C 1
ATOM 1659 O O . ASN A 1 203 ? -13.937 20.151 31.734 1.00 59.53 203 ASN A O 1
ATOM 1663 N N . ASP A 1 204 ? -12.697 18.423 32.464 1.00 59.31 204 ASP A N 1
ATOM 1664 C CA . ASP A 1 204 ? -12.910 18.701 33.886 1.00 59.31 204 ASP A CA 1
ATOM 1665 C C . ASP A 1 204 ? -12.118 19.946 34.339 1.00 59.31 204 ASP A C 1
ATOM 1667 O O . ASP A 1 204 ? -12.649 20.770 35.070 1.00 59.31 204 ASP A O 1
ATOM 1671 N N . GLN A 1 205 ? -10.902 20.168 33.820 1.00 54.88 205 GLN A N 1
ATOM 1672 C CA . GLN A 1 205 ? -10.076 21.350 34.139 1.00 54.88 205 GLN A CA 1
ATOM 1673 C C . GLN A 1 205 ? -10.533 22.666 33.485 1.00 54.88 205 GLN A C 1
ATOM 1675 O O . GLN A 1 205 ? -10.090 23.732 33.897 1.00 54.88 205 GLN A O 1
ATOM 1680 N N . LEU A 1 206 ? -11.356 22.610 32.434 1.00 56.84 206 LEU A N 1
ATOM 1681 C CA . LEU A 1 206 ? -11.918 23.799 31.773 1.00 56.84 206 LEU A CA 1
ATOM 1682 C C . LEU A 1 206 ? -13.258 24.240 32.378 1.00 56.84 206 LEU A C 1
ATOM 1684 O O . LEU A 1 206 ? -13.755 25.310 32.027 1.00 56.84 206 LEU A O 1
ATOM 1688 N N . ASN A 1 207 ? -13.845 23.409 33.241 1.00 53.84 207 ASN A N 1
ATOM 1689 C CA . ASN A 1 207 ? -15.125 23.662 33.899 1.00 53.84 207 ASN A CA 1
ATOM 1690 C C . ASN A 1 207 ? -14.980 24.058 35.384 1.00 53.84 207 ASN A C 1
ATOM 1692 O O . ASN A 1 207 ? -16.006 24.282 36.028 1.00 53.84 207 ASN A O 1
ATOM 1696 N N . ASP A 1 208 ? -13.745 24.176 35.885 1.00 48.09 208 ASP A N 1
ATOM 1697 C CA . ASP A 1 208 ? -13.364 24.747 37.191 1.00 48.09 208 ASP A CA 1
ATOM 1698 C C . ASP A 1 208 ? -12.723 26.138 37.013 1.00 48.09 208 ASP A C 1
ATOM 1700 O O . ASP A 1 208 ? -12.927 27.006 37.896 1.00 48.09 208 ASP A O 1
#

pLDDT: mean 84.57, std 19.76, range [32.56, 98.5]

Radius of gyration: 23.44 Å; chains: 1; bounding box: 71×56×59 Å

Sequence (208 aa):
MSSSIATTNAPTWETQKENAAPLERGRNVATLGVRQPDVKDLKKKITHYDTLIRPSENPDVTEMEGDPLGNWLSYIKFYQNTFPANTRESFLIMERCVRALVKMKQYSNDDRFVSVCAKYADKTKEPGAIFKYLHQQKIGSRAAIFWIAWAFVAEKDNDFPFAEQIFKKGLSKKAEPQQMLKLRHKQFQRRMSRHWLNSSETNDQLND